Protein AF-A0A1G9YK30-F1 (afdb_monomer)

Organism: NCBI:txid237069

Structure (mmCIF, N/CA/C/O backbone):
data_AF-A0A1G9YK30-F1
#
_entry.id   AF-A0A1G9YK30-F1
#
loop_
_atom_site.group_PDB
_atom_site.id
_atom_site.type_symbol
_atom_site.label_atom_id
_atom_site.label_alt_id
_atom_site.label_comp_id
_atom_site.label_asym_id
_atom_site.label_entity_id
_atom_site.label_seq_id
_atom_site.pdbx_PDB_ins_code
_atom_site.Cartn_x
_atom_site.Cartn_y
_atom_site.Cartn_z
_atom_site.occupancy
_atom_site.B_iso_or_equiv
_atom_site.auth_seq_id
_atom_site.auth_comp_id
_atom_site.auth_asym_id
_atom_site.auth_atom_id
_atom_site.pdbx_PDB_model_num
ATOM 1 N N . MET A 1 1 ? 7.127 19.369 -12.521 1.00 34.22 1 MET A N 1
ATOM 2 C CA . MET A 1 1 ? 6.657 18.660 -11.301 1.00 34.22 1 MET A CA 1
ATOM 3 C C . MET A 1 1 ? 5.559 19.406 -10.523 1.00 34.22 1 MET A C 1
ATOM 5 O O . MET A 1 1 ? 4.502 18.823 -10.325 1.00 34.22 1 MET A O 1
ATOM 9 N N . LYS A 1 2 ? 5.723 20.698 -10.165 1.00 28.09 2 LYS A N 1
ATOM 10 C CA . LYS A 1 2 ? 4.683 21.502 -9.466 1.00 28.09 2 LYS A CA 1
ATOM 11 C C . LYS A 1 2 ? 3.307 21.533 -10.163 1.00 28.09 2 LYS A C 1
ATOM 13 O O . LYS A 1 2 ? 2.289 21.498 -9.484 1.00 28.09 2 LYS A O 1
ATOM 18 N N . ARG A 1 3 ? 3.263 21.540 -11.503 1.00 29.28 3 ARG A N 1
ATOM 19 C CA . ARG A 1 3 ? 2.006 21.538 -12.282 1.00 29.28 3 ARG A CA 1
ATOM 20 C C . ARG A 1 3 ? 1.236 20.215 -12.217 1.00 29.28 3 ARG A C 1
ATOM 22 O O . ARG A 1 3 ? 0.023 20.252 -12.107 1.00 29.28 3 ARG A O 1
ATOM 29 N N . ILE A 1 4 ? 1.921 19.070 -12.207 1.00 35.38 4 ILE A N 1
ATOM 30 C CA . ILE A 1 4 ? 1.286 17.740 -12.106 1.00 35.38 4 ILE A CA 1
ATOM 31 C C . ILE A 1 4 ? 0.740 17.525 -10.692 1.00 35.38 4 ILE A C 1
ATOM 33 O O . ILE A 1 4 ? -0.389 17.080 -10.523 1.00 35.38 4 ILE A O 1
ATOM 37 N N . PHE A 1 5 ? 1.510 17.924 -9.675 1.00 34.03 5 PHE A N 1
ATOM 38 C CA . PHE A 1 5 ? 1.062 17.863 -8.286 1.00 34.03 5 PHE A CA 1
ATOM 39 C C . PHE A 1 5 ? -0.131 18.796 -8.048 1.00 34.03 5 PHE A C 1
ATOM 41 O O . PHE A 1 5 ? -1.118 18.381 -7.459 1.00 34.03 5 PHE A O 1
ATOM 48 N N . SER A 1 6 ? -0.096 20.018 -8.595 1.00 33.31 6 SER A N 1
ATOM 49 C CA . SER A 1 6 ? -1.238 20.940 -8.588 1.00 33.31 6 SER A CA 1
ATOM 50 C C . SER A 1 6 ? -2.447 20.378 -9.342 1.00 33.31 6 SER A C 1
ATOM 52 O O . SER A 1 6 ? -3.563 20.562 -8.878 1.00 33.31 6 SER A O 1
ATOM 54 N N . PHE A 1 7 ? -2.251 19.650 -10.444 1.00 38.00 7 PHE A N 1
ATOM 55 C CA . PHE A 1 7 ? -3.334 19.031 -11.213 1.00 38.00 7 PHE A CA 1
ATOM 56 C C . PHE A 1 7 ? -4.008 17.887 -10.445 1.00 38.00 7 PHE A C 1
ATOM 58 O O . PHE A 1 7 ? -5.231 17.832 -10.377 1.00 38.00 7 PHE A O 1
ATOM 65 N N . ILE A 1 8 ? -3.224 17.023 -9.793 1.00 39.72 8 ILE A N 1
ATOM 66 C CA . ILE A 1 8 ? -3.731 15.954 -8.920 1.00 39.72 8 ILE A CA 1
ATOM 67 C C . ILE A 1 8 ? -4.446 16.557 -7.703 1.00 39.72 8 ILE A C 1
ATOM 69 O O . ILE A 1 8 ? -5.524 16.098 -7.342 1.00 39.72 8 ILE A O 1
ATOM 73 N N . LEU A 1 9 ? -3.908 17.628 -7.113 1.00 36.91 9 LEU A N 1
ATOM 74 C CA . LEU A 1 9 ? -4.514 18.305 -5.963 1.00 36.91 9 LEU A CA 1
ATOM 75 C C . LEU A 1 9 ? -5.814 19.036 -6.333 1.00 36.91 9 LEU A C 1
ATOM 77 O O . LEU A 1 9 ? -6.760 18.999 -5.558 1.00 36.91 9 LEU A O 1
ATOM 81 N N . VAL A 1 10 ? -5.895 19.640 -7.524 1.00 41.66 10 VAL A N 1
ATOM 82 C CA . VAL A 1 10 ? -7.114 20.277 -8.062 1.00 41.66 10 VAL A CA 1
ATOM 83 C C . VAL A 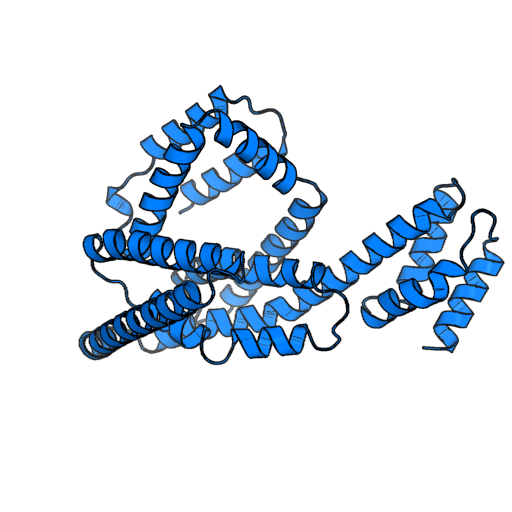1 10 ? -8.159 19.232 -8.455 1.00 41.66 10 VAL A C 1
ATOM 85 O O . VAL A 1 10 ? -9.339 19.429 -8.185 1.00 41.66 10 VAL A O 1
ATOM 88 N N . PHE A 1 11 ? -7.744 18.098 -9.024 1.00 40.06 11 PHE A N 1
ATOM 89 C CA . PHE A 1 11 ? -8.644 16.990 -9.348 1.00 40.06 11 PHE A CA 1
ATOM 90 C C . PHE A 1 11 ? -9.215 16.347 -8.078 1.00 40.06 11 PHE A C 1
ATOM 92 O O . PHE A 1 11 ? -10.417 16.130 -7.982 1.00 40.06 11 PHE A O 1
ATOM 99 N N . ILE A 1 12 ? -8.377 16.128 -7.060 1.00 43.09 12 ILE A N 1
ATOM 100 C CA . ILE A 1 12 ? -8.796 15.618 -5.750 1.00 43.09 12 ILE A CA 1
ATOM 101 C C . ILE A 1 12 ? -9.671 16.650 -5.016 1.00 43.09 12 ILE A C 1
ATOM 103 O O . ILE A 1 12 ? -10.706 16.278 -4.474 1.00 43.09 12 ILE A O 1
ATOM 107 N N . ALA A 1 13 ? -9.330 17.944 -5.040 1.00 38.56 13 ALA A N 1
ATOM 108 C CA . ALA A 1 13 ? -10.114 19.000 -4.389 1.00 38.56 13 ALA A CA 1
ATOM 109 C C . ALA A 1 13 ? -11.483 19.231 -5.055 1.00 38.56 13 ALA A C 1
ATOM 111 O O . ALA A 1 13 ? -12.489 19.337 -4.354 1.00 38.56 13 ALA A O 1
ATOM 112 N N . GLY A 1 14 ? -11.547 19.244 -6.391 1.00 42.53 14 GLY A N 1
ATOM 113 C CA . GLY A 1 14 ? -12.803 19.361 -7.141 1.00 42.53 14 GLY A CA 1
ATOM 114 C C . GLY A 1 14 ? -13.713 18.141 -6.975 1.00 42.53 14 GLY A C 1
ATOM 115 O O . GLY A 1 14 ? -14.934 18.274 -6.926 1.00 42.53 14 GLY A O 1
ATOM 116 N N . PHE A 1 15 ? -13.128 16.954 -6.800 1.00 43.34 15 PHE A N 1
ATOM 117 C CA . PHE A 1 15 ? -13.876 15.719 -6.572 1.00 43.34 15 PHE A CA 1
ATOM 118 C C . PHE A 1 15 ? -14.363 15.567 -5.117 1.00 43.34 15 PHE A C 1
ATOM 120 O O . PHE A 1 15 ? -15.452 15.046 -4.883 1.00 43.34 15 PHE A O 1
ATOM 127 N N . ILE A 1 16 ? -13.603 16.068 -4.132 1.00 40.72 16 ILE A N 1
ATOM 128 C CA . ILE A 1 16 ? -13.980 16.076 -2.704 1.00 40.72 16 ILE A CA 1
ATOM 129 C C . ILE A 1 16 ? -15.173 17.006 -2.423 1.00 40.72 16 ILE A C 1
ATOM 131 O O . ILE A 1 16 ? -15.956 16.724 -1.516 1.00 40.72 16 ILE A O 1
ATOM 135 N N . LEU A 1 17 ? -15.343 18.084 -3.196 1.00 40.69 17 LEU A N 1
ATOM 136 C CA . LEU A 1 17 ? -16.436 19.049 -3.015 1.00 40.69 17 LEU A CA 1
ATOM 137 C C . LEU A 1 17 ? -17.777 18.611 -3.634 1.00 40.69 17 LEU A C 1
ATOM 139 O O . LEU A 1 17 ? -18.793 19.239 -3.365 1.00 40.69 17 LEU A O 1
ATOM 143 N N . GLY A 1 18 ? -17.819 17.508 -4.390 1.00 41.88 18 GLY A N 1
ATOM 144 C CA . GLY A 1 18 ? -19.075 16.856 -4.786 1.00 41.88 18 GLY A CA 1
ATOM 145 C C . GLY A 1 18 ? -19.9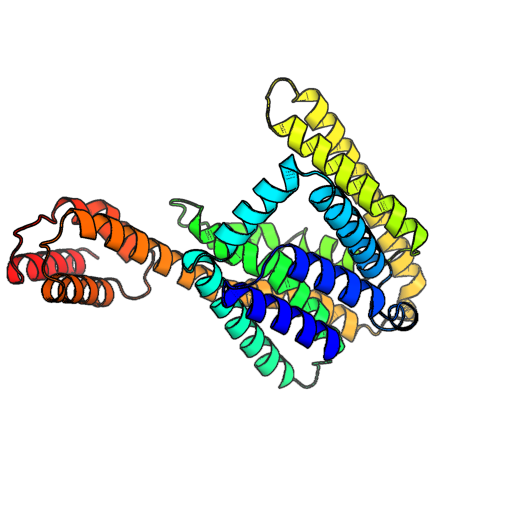47 17.588 -5.819 1.00 41.88 18 GLY A C 1
ATOM 146 O O . GLY A 1 18 ? -21.081 17.165 -6.020 1.00 41.88 18 GLY A O 1
ATOM 147 N N . GLU A 1 19 ? -19.445 18.628 -6.494 1.00 43.41 19 GLU A N 1
ATOM 148 C CA . GLU A 1 19 ? -20.228 19.458 -7.438 1.00 43.41 19 GLU A CA 1
ATOM 149 C C . GLU A 1 19 ? -19.899 19.252 -8.932 1.00 43.41 19 GLU A C 1
ATOM 151 O O . GLU A 1 19 ? -20.416 19.967 -9.789 1.00 43.41 19 GLU A O 1
ATOM 156 N N . MET A 1 20 ? -19.036 18.302 -9.303 1.00 45.16 20 MET A N 1
ATOM 157 C CA . MET A 1 20 ? -18.553 18.234 -10.690 1.00 45.16 20 MET A CA 1
ATOM 158 C C . MET A 1 20 ? -19.381 17.333 -11.617 1.00 45.16 20 MET A C 1
ATOM 160 O O . MET A 1 20 ? -19.369 16.108 -11.512 1.00 45.16 20 MET A O 1
ATOM 164 N N . ASP A 1 21 ? -20.021 17.979 -12.592 1.00 48.66 21 ASP A N 1
ATOM 165 C CA . ASP A 1 21 ? -20.827 17.379 -13.657 1.00 48.66 21 ASP A CA 1
ATOM 166 C C . ASP A 1 21 ? -19.973 16.711 -14.769 1.00 48.66 21 ASP A C 1
ATOM 168 O O . ASP A 1 21 ? -18.828 17.101 -15.029 1.00 48.66 21 ASP A O 1
ATOM 172 N N . ILE A 1 22 ? -20.524 15.712 -15.475 1.00 42.94 22 ILE A N 1
ATOM 173 C CA . ILE A 1 22 ? -19.797 14.809 -16.411 1.00 42.94 22 ILE A CA 1
ATOM 174 C C . ILE A 1 22 ? -19.099 15.561 -17.565 1.00 42.94 22 ILE A C 1
ATOM 176 O O . ILE A 1 22 ? -18.011 15.174 -18.015 1.00 42.94 22 ILE A O 1
ATOM 180 N N . LYS A 1 23 ? -19.690 16.666 -18.036 1.00 47.31 23 LYS A N 1
ATOM 181 C CA . LYS A 1 23 ? -19.087 17.543 -19.061 1.00 47.31 23 LYS A CA 1
ATOM 182 C C . LYS A 1 23 ? -17.840 18.272 -18.550 1.00 47.31 23 LYS A C 1
ATOM 184 O O . LYS A 1 23 ? -16.914 18.519 -19.318 1.00 47.31 23 LYS A O 1
ATOM 189 N N . SER A 1 24 ? -17.787 18.565 -17.254 1.00 47.97 24 SER A N 1
ATOM 190 C CA . SER A 1 24 ? -16.648 19.228 -16.618 1.00 47.97 24 SER A CA 1
ATOM 191 C C . SER A 1 24 ? -15.456 18.278 -16.492 1.00 47.97 24 SER A C 1
ATOM 193 O O . SER A 1 24 ? -14.334 18.645 -16.826 1.00 47.97 24 SER A O 1
ATOM 195 N N . ILE A 1 25 ? -15.689 17.017 -16.113 1.00 44.94 25 ILE A N 1
ATOM 196 C CA . ILE A 1 25 ? -14.625 16.001 -15.992 1.00 44.94 25 ILE A CA 1
ATOM 197 C C . ILE A 1 25 ? -14.004 15.687 -17.358 1.00 44.94 25 ILE A C 1
ATOM 199 O O . ILE A 1 25 ? -12.783 15.658 -17.493 1.00 44.94 25 ILE A O 1
ATOM 203 N N . THR A 1 26 ? -14.832 15.501 -18.388 1.00 44.47 26 THR A N 1
ATOM 204 C CA . THR A 1 26 ? -14.355 15.246 -19.760 1.00 44.47 26 THR A CA 1
ATOM 205 C C . THR A 1 26 ? -13.584 16.439 -20.326 1.00 44.47 26 THR A C 1
ATOM 207 O O . THR A 1 26 ? -12.506 16.254 -20.887 1.00 44.47 26 THR A O 1
ATOM 210 N N . SER A 1 27 ? -14.063 17.664 -20.092 1.00 46.19 27 SER A N 1
ATOM 211 C CA . SER A 1 27 ? -13.345 18.898 -20.425 1.00 46.19 27 SER A CA 1
ATOM 212 C C . SER A 1 27 ? -11.984 18.996 -19.723 1.00 46.19 27 SER A C 1
ATOM 214 O O . SER A 1 27 ? -10.984 19.277 -20.379 1.00 46.19 27 SER A O 1
ATOM 216 N N . ILE A 1 28 ? -11.913 18.716 -18.418 1.00 47.44 28 ILE A N 1
ATOM 217 C CA . ILE A 1 28 ? -10.678 18.813 -17.623 1.00 47.44 28 ILE A CA 1
ATOM 218 C C . ILE A 1 28 ? -9.653 17.757 -18.038 1.00 47.44 28 ILE A C 1
ATOM 220 O O . ILE A 1 28 ? -8.471 18.076 -18.144 1.00 47.44 28 ILE A O 1
ATOM 224 N N . VAL A 1 29 ? -10.082 16.524 -18.319 1.00 44.16 29 VAL A N 1
ATOM 225 C CA . VAL A 1 29 ? -9.191 15.452 -18.794 1.00 44.16 29 VAL A CA 1
ATOM 226 C C . VAL A 1 29 ? -8.630 15.788 -20.176 1.00 44.16 29 VAL A C 1
ATOM 228 O O . VAL A 1 29 ? -7.422 15.704 -20.373 1.00 44.16 29 VAL A O 1
ATOM 231 N N . ILE A 1 30 ? -9.467 16.246 -21.113 1.00 49.41 30 ILE A N 1
ATOM 232 C CA . ILE A 1 30 ? -9.023 16.647 -22.459 1.00 49.41 30 ILE A CA 1
ATOM 233 C C . ILE A 1 30 ? -8.078 17.854 -22.381 1.00 49.41 30 ILE A C 1
ATOM 235 O O . ILE A 1 30 ? -7.031 17.868 -23.026 1.00 49.41 30 ILE A O 1
ATOM 239 N N . LYS A 1 31 ? -8.398 18.842 -21.537 1.00 44.28 31 LYS A N 1
ATOM 240 C CA . LYS A 1 31 ? -7.561 20.028 -21.325 1.00 44.28 31 LYS A CA 1
ATOM 241 C C . LYS A 1 31 ? -6.230 19.666 -20.654 1.00 44.28 31 LYS A C 1
ATOM 243 O O . LYS A 1 31 ? -5.195 20.180 -21.066 1.00 44.28 31 LYS A O 1
ATOM 248 N N . GLY A 1 32 ? -6.233 18.724 -19.710 1.00 43.44 32 GLY A N 1
ATOM 249 C CA . GLY A 1 32 ? -5.028 18.161 -19.095 1.00 43.44 32 GLY A CA 1
ATOM 250 C C . GLY A 1 32 ? -4.142 17.413 -20.093 1.00 43.44 32 GLY A C 1
ATOM 251 O O . GLY A 1 32 ? -2.937 17.640 -20.111 1.00 43.44 32 GLY A O 1
ATOM 252 N N . ILE A 1 33 ? -4.734 16.605 -20.981 1.00 43.12 33 ILE A N 1
ATOM 253 C CA . ILE A 1 33 ? -4.026 15.908 -22.071 1.00 43.12 33 ILE A CA 1
ATOM 254 C C . ILE A 1 33 ? -3.410 16.903 -23.063 1.00 43.12 33 ILE A C 1
ATOM 256 O O . ILE A 1 33 ? -2.264 16.729 -23.459 1.00 43.12 33 ILE A O 1
ATOM 260 N N . SER A 1 34 ? -4.115 17.988 -23.400 1.00 48.59 34 SER A N 1
ATOM 261 C CA . SER A 1 34 ? -3.592 19.038 -24.291 1.00 48.59 34 SER A CA 1
ATOM 262 C C . SER A 1 34 ? -2.496 19.920 -23.673 1.00 48.59 34 SER A C 1
ATOM 264 O O . SER A 1 34 ? -1.784 20.603 -24.401 1.00 48.59 34 SER A O 1
ATOM 266 N N . GLN A 1 35 ? -2.365 19.929 -22.342 1.00 44.34 35 GLN A N 1
ATOM 267 C CA . GLN A 1 35 ? -1.366 20.715 -21.602 1.00 44.34 35 GLN A CA 1
ATOM 268 C C . GLN A 1 35 ? -0.131 19.900 -21.190 1.00 44.34 35 GLN A C 1
ATOM 270 O O . GLN A 1 35 ? 0.804 20.457 -20.609 1.00 44.34 35 GLN A O 1
ATOM 275 N N . LEU A 1 36 ? -0.126 18.589 -21.449 1.00 44.50 36 LEU A N 1
ATOM 276 C CA . LEU A 1 36 ? 1.016 17.718 -21.190 1.00 44.50 36 LEU A CA 1
ATOM 277 C C . LEU A 1 36 ? 2.050 17.926 -22.302 1.00 44.50 36 LEU A C 1
ATOM 279 O O . LEU A 1 36 ? 1.868 17.496 -23.435 1.00 44.50 36 LEU A O 1
ATOM 283 N N . ASP A 1 37 ? 3.133 18.625 -21.966 1.00 46.22 37 ASP A N 1
ATOM 284 C CA . ASP A 1 37 ? 4.236 18.891 -22.885 1.00 46.22 37 ASP A CA 1
ATOM 285 C C . ASP A 1 37 ? 5.137 17.652 -23.005 1.00 46.22 37 ASP A C 1
ATOM 287 O O . ASP A 1 37 ? 6.057 17.433 -22.203 1.00 46.22 37 ASP A O 1
ATOM 291 N N . PHE A 1 38 ? 4.814 16.805 -23.989 1.00 50.75 38 PHE A N 1
ATOM 292 C CA . PHE A 1 38 ? 5.425 15.490 -24.194 1.00 50.75 38 PHE A CA 1
ATOM 293 C C . PHE A 1 38 ? 6.941 15.534 -24.444 1.00 50.75 38 PHE A C 1
ATOM 295 O O . PHE A 1 38 ? 7.617 14.526 -24.238 1.00 50.75 38 PHE A O 1
ATOM 302 N N . ALA A 1 39 ? 7.484 16.695 -24.822 1.00 49.25 39 ALA A N 1
ATOM 303 C CA . ALA A 1 39 ? 8.906 16.894 -25.086 1.00 49.25 39 ALA A CA 1
ATOM 304 C C . ALA A 1 39 ? 9.783 16.893 -23.816 1.00 49.25 39 ALA A C 1
ATOM 306 O O . ALA A 1 39 ? 10.980 16.651 -23.910 1.00 49.25 39 ALA A O 1
ATOM 307 N N . SER A 1 40 ? 9.202 17.118 -22.629 1.00 49.84 40 SER A N 1
ATOM 308 C CA . SER A 1 40 ? 9.941 17.239 -21.354 1.00 49.84 40 SER A CA 1
ATOM 309 C C . SER A 1 40 ? 9.967 15.966 -20.491 1.00 49.84 40 SER A C 1
ATOM 311 O O . SER A 1 40 ? 10.598 15.936 -19.433 1.00 49.84 40 SER A O 1
ATOM 313 N N . PHE A 1 41 ? 9.271 14.902 -20.907 1.00 53.53 41 PHE A N 1
ATOM 314 C CA . PHE A 1 41 ? 9.221 13.635 -20.164 1.00 53.53 41 PHE A CA 1
ATOM 315 C C . PHE A 1 41 ? 10.527 12.824 -20.112 1.00 53.53 41 PHE A C 1
ATOM 317 O O . PHE A 1 41 ? 10.753 12.224 -19.058 1.00 53.53 41 PHE A O 1
ATOM 324 N N . PRO A 1 42 ? 11.385 12.793 -21.154 1.00 54.44 42 PRO A N 1
ATOM 325 C CA . PRO A 1 42 ? 12.572 11.931 -21.165 1.00 54.44 42 PRO A CA 1
ATOM 326 C C . PRO A 1 42 ? 13.599 12.241 -20.068 1.00 54.44 42 PRO A C 1
ATOM 328 O O . PRO A 1 42 ? 14.266 11.332 -19.588 1.00 54.44 42 PRO A O 1
ATOM 331 N N . ASP A 1 43 ? 13.694 13.500 -19.631 1.00 57.19 43 ASP A N 1
ATOM 332 C CA . ASP A 1 43 ? 14.695 13.930 -18.641 1.00 57.19 43 ASP A CA 1
ATOM 333 C C . ASP A 1 43 ? 14.290 13.608 -17.194 1.00 57.19 43 ASP A C 1
ATOM 335 O O . ASP A 1 43 ? 15.079 13.735 -16.258 1.00 57.19 43 ASP A O 1
ATOM 339 N N . ILE A 1 44 ? 13.027 13.226 -16.979 1.00 61.66 44 ILE A N 1
ATOM 340 C CA . ILE A 1 44 ? 12.438 13.067 -15.644 1.00 61.66 44 ILE A CA 1
ATOM 341 C C . ILE A 1 44 ? 11.887 11.654 -15.445 1.00 61.66 44 ILE A C 1
ATOM 343 O O . ILE A 1 44 ? 11.922 11.169 -14.314 1.00 61.66 44 ILE A O 1
ATOM 347 N N . PHE A 1 45 ? 11.376 11.002 -16.487 1.00 70.44 45 PHE A N 1
ATOM 348 C CA . PHE A 1 45 ? 10.722 9.701 -16.389 1.00 70.44 45 PHE A CA 1
ATOM 349 C C . PHE A 1 45 ? 11.426 8.660 -17.247 1.00 70.44 45 PHE A C 1
ATOM 351 O O . PHE A 1 45 ? 11.854 8.918 -18.369 1.00 70.44 45 PHE A O 1
ATOM 358 N N . SER A 1 46 ? 11.503 7.452 -16.714 1.00 78.50 46 SER A N 1
ATOM 359 C CA . SER A 1 46 ? 12.055 6.300 -17.405 1.00 78.50 46 SER A CA 1
ATOM 360 C C . SER A 1 46 ? 11.134 5.826 -18.537 1.00 78.50 46 SER A C 1
ATOM 362 O O . SER A 1 46 ? 9.916 6.028 -18.507 1.00 78.50 46 SER A O 1
ATOM 364 N N . SER A 1 47 ? 11.695 5.117 -19.523 1.00 82.44 47 SER A N 1
ATOM 365 C CA . SER A 1 47 ? 10.936 4.551 -20.651 1.00 82.44 47 SER A CA 1
ATOM 366 C C . SER A 1 47 ? 9.718 3.736 -20.200 1.00 82.44 47 SER A C 1
ATOM 368 O O . SER A 1 47 ? 8.670 3.762 -20.844 1.00 82.44 47 SER A O 1
ATOM 370 N N . ARG A 1 48 ? 9.835 3.032 -19.067 1.00 81.81 48 ARG A N 1
ATOM 371 C CA . ARG A 1 48 ? 8.743 2.236 -18.508 1.00 81.81 48 ARG A CA 1
ATOM 372 C C . ARG A 1 48 ? 7.629 3.099 -17.935 1.00 81.81 48 ARG A C 1
ATOM 374 O O . ARG A 1 48 ? 6.464 2.823 -18.196 1.00 81.81 48 ARG A O 1
ATOM 381 N N . GLU A 1 49 ? 7.964 4.130 -17.167 1.00 80.50 49 GLU A N 1
ATOM 382 C CA . GLU A 1 49 ? 6.967 5.046 -16.597 1.00 80.50 49 GLU A CA 1
ATOM 383 C C . GLU A 1 49 ? 6.181 5.752 -17.705 1.00 80.50 49 GLU A C 1
ATOM 385 O O . GLU A 1 49 ? 4.960 5.879 -17.614 1.00 80.50 49 GLU A O 1
ATOM 390 N N . ILE A 1 50 ? 6.864 6.127 -18.792 1.00 83.12 50 ILE A N 1
ATOM 391 C CA . ILE A 1 50 ? 6.228 6.697 -19.982 1.00 83.12 50 ILE A CA 1
ATOM 392 C C . ILE A 1 50 ? 5.289 5.667 -20.632 1.00 83.12 50 ILE A C 1
ATOM 394 O O . ILE A 1 50 ? 4.130 5.986 -20.899 1.00 83.12 50 ILE A O 1
ATOM 398 N N . ALA A 1 51 ? 5.734 4.421 -20.835 1.00 85.00 51 ALA A N 1
ATOM 399 C CA . ALA A 1 51 ? 4.897 3.358 -21.401 1.00 85.00 51 ALA A CA 1
ATOM 400 C C . ALA A 1 51 ? 3.658 3.051 -20.535 1.00 85.00 51 ALA A C 1
ATOM 402 O O . ALA A 1 51 ? 2.553 2.919 -21.065 1.00 85.00 51 ALA A O 1
ATOM 403 N N . ILE A 1 52 ? 3.818 2.992 -19.208 1.00 83.19 52 ILE A N 1
ATOM 404 C CA . ILE A 1 52 ? 2.714 2.827 -18.251 1.00 83.19 52 ILE A CA 1
ATOM 405 C C . ILE A 1 52 ? 1.734 3.996 -18.370 1.00 83.19 52 ILE A C 1
ATOM 407 O O . ILE A 1 52 ? 0.529 3.770 -18.469 1.00 83.19 52 ILE A O 1
ATOM 411 N N . GLY A 1 53 ? 2.231 5.236 -18.410 1.00 82.75 53 GLY A N 1
ATOM 412 C CA . GLY A 1 53 ? 1.401 6.428 -18.578 1.00 82.75 53 GLY A CA 1
ATOM 413 C C . GLY A 1 53 ? 0.568 6.389 -19.861 1.00 82.75 53 GLY A C 1
ATOM 414 O O . GLY A 1 53 ? -0.641 6.620 -19.815 1.00 82.75 53 GLY A O 1
ATOM 415 N N . ILE A 1 54 ? 1.186 6.019 -20.988 1.00 82.31 54 ILE A N 1
ATOM 416 C CA . ILE A 1 54 ? 0.502 5.867 -22.282 1.00 82.31 54 ILE A CA 1
ATOM 417 C C . ILE A 1 54 ? -0.621 4.828 -22.181 1.00 82.31 54 ILE A C 1
ATOM 419 O O . ILE A 1 54 ? -1.764 5.117 -22.540 1.00 82.31 54 ILE A O 1
ATOM 423 N N . TRP A 1 55 ? -0.334 3.637 -21.651 1.00 86.06 55 TRP A N 1
ATOM 424 C CA . TRP A 1 55 ? -1.336 2.576 -21.533 1.00 86.06 55 TRP A CA 1
ATOM 425 C C . TRP A 1 55 ? -2.462 2.916 -20.555 1.00 86.06 55 TRP A C 1
ATOM 427 O O . TRP A 1 55 ? -3.617 2.610 -20.848 1.00 86.06 55 TRP A O 1
ATOM 437 N N . ILE A 1 56 ? -2.173 3.601 -19.443 1.00 81.69 56 ILE A N 1
ATOM 438 C CA . ILE A 1 56 ? -3.203 4.099 -18.518 1.00 81.69 56 ILE A CA 1
ATOM 439 C C . ILE A 1 56 ? -4.140 5.074 -19.233 1.00 81.69 56 ILE A C 1
ATOM 441 O O . ILE A 1 56 ? -5.357 4.974 -19.068 1.00 81.69 56 ILE A O 1
ATOM 445 N N . ILE A 1 57 ? -3.608 5.994 -20.043 1.00 78.88 57 ILE A N 1
ATOM 446 C CA . ILE A 1 57 ? -4.422 6.945 -20.811 1.00 78.88 57 ILE A CA 1
ATOM 447 C C . ILE A 1 57 ? -5.305 6.196 -21.816 1.00 78.88 57 ILE A C 1
ATOM 449 O O . ILE A 1 57 ? -6.519 6.403 -21.823 1.00 78.88 57 ILE A O 1
ATOM 453 N N . ILE A 1 58 ? -4.731 5.281 -22.606 1.00 81.06 58 ILE A N 1
ATOM 454 C CA . ILE A 1 58 ? -5.476 4.465 -23.581 1.00 81.06 58 ILE A CA 1
ATOM 455 C C . ILE A 1 58 ? -6.591 3.673 -22.887 1.00 81.06 58 ILE A C 1
ATOM 457 O O . ILE A 1 58 ? -7.742 3.703 -23.322 1.00 81.06 58 ILE A O 1
ATOM 461 N N . PHE A 1 59 ? -6.273 2.998 -21.781 1.00 80.88 59 PHE A N 1
ATOM 462 C CA . PHE A 1 59 ? -7.224 2.188 -21.025 1.00 80.88 59 PHE A CA 1
ATOM 463 C C . PHE A 1 59 ? -8.338 3.035 -20.399 1.00 80.88 59 PHE A C 1
ATOM 465 O O . PHE A 1 59 ? -9.510 2.661 -20.449 1.00 80.88 59 PHE A O 1
ATOM 472 N N . THR A 1 60 ? -7.996 4.213 -19.875 1.00 76.00 60 THR A N 1
ATOM 473 C CA . THR A 1 60 ? -8.967 5.164 -19.319 1.00 76.00 60 THR A CA 1
ATOM 474 C C . THR A 1 60 ? -9.923 5.661 -20.400 1.00 76.00 60 THR A C 1
ATOM 476 O O . THR A 1 60 ? -11.138 5.643 -20.200 1.00 76.00 60 THR A O 1
ATOM 479 N N . ILE A 1 61 ? -9.403 6.041 -21.572 1.00 78.19 61 ILE A N 1
ATOM 480 C CA . ILE A 1 61 ? -10.225 6.440 -22.723 1.00 78.19 61 ILE A CA 1
ATOM 481 C C . ILE A 1 61 ? -11.135 5.281 -23.146 1.00 78.19 61 ILE A C 1
ATOM 483 O O . ILE A 1 61 ? -12.333 5.488 -23.341 1.00 78.19 61 ILE A O 1
ATOM 487 N N . PHE A 1 62 ? -10.606 4.059 -23.238 1.00 80.00 62 PHE A N 1
ATOM 488 C CA . PHE A 1 62 ? -11.371 2.870 -23.616 1.00 80.00 62 PHE A CA 1
ATOM 489 C C . PHE A 1 62 ? -12.538 2.593 -22.657 1.00 80.00 62 PHE A C 1
ATOM 491 O O . PHE A 1 62 ? -13.673 2.404 -23.100 1.00 80.00 62 PHE A O 1
ATOM 498 N N . ILE A 1 63 ? -12.280 2.629 -21.347 1.00 77.38 63 ILE A N 1
ATOM 499 C CA . ILE A 1 63 ? -13.290 2.437 -20.303 1.00 77.38 63 ILE A CA 1
ATOM 500 C C . ILE A 1 63 ? -14.371 3.522 -20.367 1.00 77.38 63 ILE A C 1
ATOM 502 O O . ILE A 1 63 ? -15.562 3.206 -20.365 1.00 77.38 63 ILE A O 1
ATOM 506 N N . LEU A 1 64 ? -13.973 4.796 -20.448 1.00 75.69 64 LEU A N 1
ATOM 507 C CA . LEU A 1 64 ? -14.906 5.928 -20.452 1.00 75.69 64 LEU A CA 1
ATOM 508 C C . LEU A 1 64 ? -15.720 6.027 -21.750 1.00 75.69 64 LEU A C 1
ATOM 510 O O . LEU A 1 64 ? -16.829 6.562 -21.734 1.00 75.69 64 LEU A O 1
ATOM 514 N N . SER A 1 65 ? -15.211 5.471 -22.853 1.00 77.44 65 SER A N 1
ATOM 515 C CA . SER A 1 65 ? -15.918 5.404 -24.138 1.00 77.44 65 SER A CA 1
ATOM 516 C C . SER A 1 65 ? -17.098 4.428 -24.121 1.00 77.44 65 SER A C 1
ATOM 518 O O . SER A 1 65 ? -17.978 4.506 -24.979 1.00 77.44 65 SER A O 1
ATOM 520 N N . LYS A 1 66 ? -17.150 3.488 -23.166 1.00 79.69 66 LYS A N 1
ATOM 521 C CA . LYS A 1 66 ? -18.235 2.505 -23.065 1.00 79.69 66 LYS A CA 1
ATOM 522 C C . LYS A 1 66 ? -19.284 2.975 -22.047 1.00 79.69 66 LYS A C 1
ATOM 524 O O . LYS A 1 66 ? -19.005 2.949 -20.849 1.00 79.69 66 LYS A O 1
ATOM 529 N N . PRO A 1 67 ? -20.521 3.313 -22.469 1.00 76.19 67 PRO A N 1
ATOM 530 C CA . PRO A 1 67 ? -21.521 3.909 -21.577 1.00 76.19 67 PRO A CA 1
ATOM 531 C C . PRO A 1 67 ? -21.878 3.003 -20.391 1.00 76.19 67 PRO A C 1
ATOM 533 O O . PRO A 1 67 ? -21.942 3.477 -19.264 1.00 76.19 67 PRO A O 1
ATOM 536 N N . LYS A 1 68 ? -22.000 1.685 -20.618 1.00 80.06 68 LYS A N 1
ATOM 537 C CA . LYS A 1 68 ? -22.272 0.702 -19.553 1.00 80.06 68 LYS A CA 1
ATOM 538 C C . LYS A 1 68 ? -21.164 0.632 -18.493 1.00 80.06 68 LYS A C 1
ATOM 540 O O . LYS A 1 68 ? -21.457 0.384 -17.333 1.00 80.06 68 LYS A O 1
ATOM 545 N N . ILE A 1 69 ? -19.903 0.817 -18.892 1.00 80.38 69 ILE A N 1
ATOM 546 C CA . ILE A 1 69 ? -18.743 0.711 -17.992 1.00 80.38 69 ILE A CA 1
ATOM 547 C C . ILE A 1 69 ? -18.531 2.035 -17.258 1.00 80.38 69 ILE A C 1
ATOM 549 O O . ILE A 1 69 ? -18.215 2.040 -16.071 1.00 80.38 69 ILE A O 1
ATOM 553 N N . ARG A 1 70 ? -18.763 3.157 -17.945 1.00 75.56 70 ARG A N 1
ATOM 554 C CA . ARG A 1 70 ? -18.646 4.507 -17.395 1.00 75.56 70 ARG A CA 1
ATOM 555 C C . ARG A 1 70 ? -19.438 4.671 -16.097 1.00 75.56 70 ARG A C 1
ATOM 557 O O . ARG A 1 70 ? -18.874 5.136 -15.111 1.00 75.56 70 ARG A O 1
ATOM 564 N N . ASP A 1 71 ? -20.699 4.251 -16.068 1.00 76.88 71 ASP A N 1
ATOM 565 C CA . ASP A 1 71 ? -21.544 4.414 -14.876 1.00 76.88 71 ASP A CA 1
ATOM 566 C C . ASP A 1 71 ? -21.049 3.545 -13.704 1.00 76.88 71 ASP A C 1
ATOM 568 O O . ASP A 1 71 ? -21.019 3.992 -12.555 1.00 76.88 71 ASP A O 1
ATOM 572 N N . SER A 1 72 ? -20.562 2.329 -13.986 1.00 82.31 72 SER A N 1
ATOM 573 C CA . SER A 1 72 ? -19.908 1.484 -12.980 1.00 82.31 72 SER A CA 1
ATOM 574 C C . SER A 1 72 ? -18.633 2.124 -12.433 1.00 82.31 72 SER A C 1
ATOM 576 O O . SER A 1 72 ? -18.415 2.105 -11.225 1.00 82.31 72 SER A O 1
ATOM 578 N N . VAL A 1 73 ? -17.813 2.732 -13.293 1.00 76.94 73 VAL A N 1
ATOM 579 C CA . VAL A 1 73 ? -16.587 3.434 -12.887 1.00 76.94 73 VAL A CA 1
ATOM 580 C C . VAL A 1 73 ? -16.926 4.612 -11.987 1.00 76.94 73 VAL A C 1
ATOM 582 O O . VAL A 1 73 ? -16.331 4.743 -10.923 1.00 76.94 73 VAL A O 1
ATOM 585 N N . PHE A 1 74 ? -17.921 5.425 -12.346 1.00 74.75 74 PHE A N 1
ATOM 586 C CA . PHE A 1 74 ? -18.359 6.535 -11.499 1.00 74.75 74 PHE A CA 1
ATOM 587 C C . PHE A 1 74 ? -18.840 6.067 -10.128 1.00 74.75 74 PHE A C 1
ATOM 589 O O . PHE A 1 74 ? -18.473 6.670 -9.121 1.00 74.75 74 PHE A O 1
ATOM 596 N N . ASN A 1 75 ? -19.596 4.970 -10.067 1.00 77.12 75 ASN A N 1
ATOM 597 C CA . ASN A 1 75 ? -20.005 4.391 -8.791 1.00 77.12 75 ASN A CA 1
ATOM 598 C C . ASN A 1 75 ? -18.801 3.912 -7.970 1.00 77.12 75 ASN A C 1
ATOM 600 O O . ASN A 1 75 ? -18.725 4.221 -6.784 1.00 77.12 75 ASN A O 1
ATOM 604 N N . VAL A 1 76 ? -17.831 3.232 -8.589 1.00 78.75 76 VAL A N 1
ATOM 605 C CA . VAL A 1 76 ? -16.605 2.781 -7.908 1.00 78.75 76 VAL A CA 1
ATOM 606 C C . VAL A 1 76 ? -15.810 3.964 -7.366 1.00 78.75 76 VAL A C 1
ATOM 608 O O . VAL A 1 76 ? -15.416 3.944 -6.202 1.00 78.75 76 VAL A O 1
ATOM 611 N N . VAL A 1 77 ? -15.615 5.016 -8.164 1.00 77.12 77 VAL A N 1
ATOM 612 C CA . VAL A 1 77 ? -14.896 6.218 -7.722 1.00 77.12 77 VAL A CA 1
ATOM 613 C C . VAL A 1 77 ? -15.668 6.910 -6.595 1.00 77.12 77 VAL A C 1
ATOM 615 O O . VAL A 1 77 ? -15.083 7.240 -5.569 1.00 77.12 77 VAL A O 1
ATOM 618 N N . ARG A 1 78 ? -16.996 7.045 -6.705 1.00 75.50 78 ARG A N 1
ATOM 619 C CA . ARG A 1 78 ? -17.839 7.612 -5.640 1.00 75.50 78 ARG A CA 1
ATOM 620 C C . ARG A 1 78 ? -17.723 6.826 -4.332 1.00 75.50 78 ARG A C 1
ATOM 622 O O . ARG A 1 78 ? -17.651 7.427 -3.262 1.00 75.50 78 ARG A O 1
ATOM 629 N N . THR A 1 79 ? -17.675 5.498 -4.404 1.00 76.94 79 THR A N 1
ATOM 630 C CA . THR A 1 79 ? -17.470 4.636 -3.233 1.00 76.94 79 THR A CA 1
ATOM 631 C C . THR A 1 79 ? -16.052 4.763 -2.678 1.00 76.94 79 THR A C 1
ATOM 633 O O . THR A 1 79 ? -15.889 4.855 -1.458 1.00 76.94 79 THR A O 1
ATOM 636 N N . ALA A 1 80 ? -15.036 4.842 -3.542 1.00 72.00 80 ALA A N 1
ATOM 637 C CA . ALA A 1 80 ? -13.644 5.076 -3.156 1.00 72.00 80 ALA A CA 1
ATOM 638 C C . ALA A 1 80 ? -13.452 6.431 -2.444 1.00 72.00 80 ALA A C 1
ATOM 640 O O . ALA A 1 80 ? -12.594 6.565 -1.578 1.00 72.00 80 ALA A O 1
ATOM 641 N N . THR A 1 81 ? -14.305 7.412 -2.738 1.00 72.12 81 THR A N 1
ATOM 642 C CA . THR A 1 81 ? -14.341 8.744 -2.105 1.00 72.12 81 THR A CA 1
ATOM 643 C C . THR A 1 81 ? -15.212 8.778 -0.839 1.00 72.12 81 THR A C 1
ATOM 645 O O . THR A 1 81 ? -15.474 9.830 -0.258 1.00 72.12 81 THR A O 1
ATOM 648 N N . SER A 1 82 ? -15.660 7.627 -0.334 1.00 76.31 82 SER A N 1
ATOM 649 C CA . SER A 1 82 ? -16.333 7.580 0.963 1.00 76.31 82 SER A CA 1
ATOM 650 C C . SER A 1 82 ? -15.385 7.994 2.098 1.00 76.31 82 SER A C 1
ATOM 652 O O . SER A 1 82 ? -14.182 7.721 2.078 1.00 76.31 82 SER A O 1
ATOM 654 N N . LYS A 1 83 ? -15.936 8.622 3.148 1.00 75.81 83 LYS A N 1
ATOM 655 C CA . LYS A 1 83 ? -15.164 9.066 4.328 1.00 75.81 83 LYS A CA 1
ATOM 656 C C . LYS A 1 83 ? -14.340 7.931 4.954 1.00 75.81 83 LYS A C 1
ATOM 658 O O . LYS A 1 83 ? -13.276 8.186 5.501 1.00 75.81 83 LYS A O 1
ATOM 663 N N . GLN A 1 84 ? -14.816 6.690 4.846 1.00 75.62 84 GLN A N 1
ATOM 664 C CA . GLN A 1 84 ? -14.139 5.503 5.372 1.00 75.62 84 GLN A CA 1
ATOM 665 C C . GLN A 1 84 ? -12.832 5.170 4.637 1.00 75.62 84 GLN A C 1
ATOM 667 O O . GLN A 1 84 ? -11.954 4.574 5.248 1.00 75.62 84 GLN A O 1
ATOM 672 N N . ILE A 1 85 ? -12.684 5.570 3.368 1.00 79.62 85 ILE A N 1
ATOM 673 C CA . ILE A 1 85 ? -11.482 5.323 2.555 1.00 79.62 85 ILE A CA 1
ATOM 674 C C . ILE A 1 85 ? -10.601 6.575 2.489 1.00 79.62 85 ILE A C 1
ATOM 676 O O . ILE A 1 85 ? -9.385 6.474 2.652 1.00 79.62 85 ILE A O 1
ATOM 680 N N . ILE A 1 86 ? -11.201 7.763 2.334 1.00 81.69 86 ILE A N 1
ATOM 681 C CA . ILE A 1 86 ? -10.448 9.026 2.274 1.00 81.69 86 ILE A CA 1
ATOM 682 C C . ILE A 1 86 ? -9.670 9.275 3.561 1.00 81.69 86 ILE A C 1
ATOM 684 O O . ILE A 1 86 ? -8.514 9.673 3.488 1.00 81.69 86 ILE A O 1
ATOM 688 N N . ILE A 1 87 ? -10.276 9.057 4.735 1.00 82.88 87 ILE A N 1
ATOM 689 C CA . ILE A 1 87 ? -9.614 9.370 6.009 1.00 82.88 87 ILE A CA 1
ATOM 690 C C . ILE A 1 87 ? -8.316 8.552 6.172 1.00 82.88 87 ILE A C 1
ATOM 692 O O . ILE A 1 87 ? -7.270 9.175 6.364 1.00 82.88 87 ILE A O 1
ATOM 696 N N . PRO A 1 88 ? -8.313 7.207 6.038 1.00 84.50 88 PRO A N 1
ATOM 697 C CA . PRO A 1 88 ? -7.071 6.433 6.051 1.00 84.50 88 PRO A CA 1
ATOM 698 C C . PRO A 1 88 ? -6.073 6.865 4.974 1.00 84.50 88 PRO A C 1
ATOM 700 O O . PRO A 1 88 ? -4.881 6.955 5.252 1.00 84.50 88 PRO A O 1
ATOM 703 N N . LEU A 1 89 ? -6.541 7.184 3.764 1.00 84.06 89 LEU A N 1
ATOM 704 C CA . LEU A 1 89 ? -5.673 7.602 2.663 1.00 84.06 89 LEU A CA 1
ATOM 705 C C . LEU A 1 89 ? -4.973 8.939 2.957 1.00 84.06 89 LEU A C 1
ATOM 707 O O . LEU A 1 89 ? -3.766 9.055 2.763 1.00 84.06 89 LEU A O 1
ATOM 711 N N . VAL A 1 90 ? -5.691 9.923 3.502 1.00 84.19 90 VAL A N 1
ATOM 712 C CA . VAL A 1 90 ? -5.115 11.203 3.944 1.00 84.19 90 VAL A CA 1
ATOM 713 C C . VAL A 1 90 ? -4.095 10.984 5.061 1.00 84.19 90 VAL A C 1
ATOM 715 O O . VAL A 1 90 ? -3.021 11.579 5.024 1.00 84.19 90 VAL A O 1
ATOM 718 N N . ILE A 1 91 ? -4.380 10.096 6.019 1.00 87.69 91 ILE A N 1
ATOM 719 C CA . ILE A 1 91 ? -3.431 9.745 7.087 1.00 87.69 91 ILE A CA 1
ATOM 720 C C . ILE A 1 91 ? -2.153 9.128 6.499 1.00 87.69 91 ILE A C 1
ATOM 722 O O . ILE A 1 91 ? -1.061 9.512 6.913 1.00 87.69 91 ILE A O 1
ATOM 726 N N . ILE A 1 92 ? -2.265 8.233 5.510 1.00 86.75 92 ILE A N 1
ATOM 727 C CA . ILE A 1 92 ? -1.107 7.651 4.807 1.00 86.75 92 ILE A CA 1
ATOM 728 C C . ILE A 1 92 ? -0.288 8.740 4.108 1.00 86.75 92 ILE A C 1
ATOM 730 O O . ILE A 1 92 ? 0.934 8.750 4.234 1.00 86.75 92 ILE A O 1
ATOM 734 N N . ILE A 1 93 ? -0.940 9.676 3.410 1.00 84.75 93 ILE A N 1
ATOM 735 C CA . ILE A 1 93 ? -0.252 10.774 2.715 1.00 84.75 93 ILE A CA 1
ATOM 736 C C . ILE A 1 93 ? 0.489 11.668 3.714 1.00 84.75 93 ILE A C 1
ATOM 738 O O . ILE A 1 93 ? 1.676 11.943 3.526 1.00 84.75 93 ILE A O 1
ATOM 742 N N . ILE A 1 94 ? -0.172 12.085 4.798 1.00 84.44 94 ILE A N 1
ATOM 743 C CA . ILE A 1 94 ? 0.451 12.896 5.855 1.00 84.44 94 ILE A CA 1
ATOM 744 C C . ILE A 1 94 ? 1.649 12.151 6.447 1.00 84.44 94 ILE A C 1
ATOM 746 O O . ILE A 1 94 ? 2.739 12.711 6.534 1.00 84.44 94 ILE A O 1
ATOM 750 N N . TYR A 1 95 ? 1.473 10.872 6.785 1.00 88.50 95 TYR A N 1
ATOM 751 C CA . TYR A 1 95 ? 2.538 10.033 7.323 1.00 88.50 95 TYR A CA 1
ATOM 752 C C . TYR A 1 95 ? 3.727 9.924 6.361 1.00 88.50 95 TYR A C 1
ATOM 754 O O . TYR A 1 95 ? 4.862 10.171 6.760 1.00 88.50 95 TYR A O 1
ATOM 762 N N . SER A 1 96 ? 3.479 9.647 5.078 1.00 84.75 96 SER A N 1
ATOM 763 C CA . SER A 1 96 ? 4.539 9.587 4.067 1.00 84.75 96 SER A CA 1
ATOM 764 C C . SER A 1 96 ? 5.254 10.924 3.878 1.00 84.75 96 SER A C 1
ATOM 766 O O . SER A 1 96 ? 6.467 10.944 3.703 1.00 84.75 96 SER A O 1
ATOM 768 N N . THR A 1 97 ? 4.534 12.043 3.986 1.00 80.38 97 THR A N 1
ATOM 769 C CA . THR A 1 97 ? 5.123 13.383 3.887 1.00 80.38 97 THR A CA 1
ATOM 770 C C . THR A 1 97 ? 6.066 13.631 5.060 1.00 80.38 97 THR A C 1
ATOM 772 O O . THR A 1 97 ? 7.177 14.108 4.858 1.00 80.38 97 THR A O 1
ATOM 775 N N . ILE A 1 98 ? 5.667 13.242 6.275 1.00 84.94 98 ILE A N 1
ATOM 776 C CA . ILE A 1 98 ? 6.529 13.310 7.462 1.00 84.94 98 ILE A CA 1
ATOM 777 C C . ILE A 1 98 ? 7.783 12.449 7.263 1.00 84.94 98 ILE A C 1
ATOM 779 O O . ILE A 1 98 ? 8.883 12.923 7.536 1.00 84.94 98 ILE A O 1
ATOM 783 N N . LEU A 1 99 ? 7.645 11.224 6.739 1.00 85.88 99 LEU A N 1
ATOM 784 C CA . LEU A 1 99 ? 8.799 10.366 6.449 1.00 85.88 99 LEU A CA 1
ATOM 785 C C . LEU A 1 99 ? 9.752 11.000 5.429 1.00 85.88 99 LEU A C 1
ATOM 787 O O . LEU A 1 99 ? 10.959 10.948 5.633 1.00 85.88 99 LEU A O 1
ATOM 791 N N . ILE A 1 100 ? 9.229 11.622 4.368 1.00 83.81 100 ILE A N 1
ATOM 792 C CA . ILE A 1 100 ? 10.038 12.323 3.359 1.00 83.81 100 ILE A CA 1
ATOM 793 C C . ILE A 1 100 ? 10.763 13.521 3.977 1.00 83.81 100 ILE A C 1
ATOM 795 O O . ILE A 1 100 ? 11.943 13.719 3.706 1.00 83.81 100 ILE A O 1
ATOM 799 N N . VAL A 1 101 ? 10.093 14.303 4.827 1.00 78.69 101 VAL A N 1
ATOM 800 C CA . VAL A 1 101 ? 10.722 15.437 5.521 1.00 78.69 101 VAL A CA 1
ATOM 801 C C . VAL A 1 101 ? 11.854 14.946 6.422 1.00 78.69 101 VAL A C 1
ATOM 803 O O . VAL A 1 101 ? 12.955 15.480 6.344 1.00 78.69 101 VAL A O 1
ATOM 806 N N . ILE A 1 102 ? 11.626 13.893 7.212 1.00 82.44 102 ILE A N 1
ATOM 807 C CA . ILE A 1 102 ? 12.672 13.280 8.045 1.00 82.44 102 ILE A CA 1
ATOM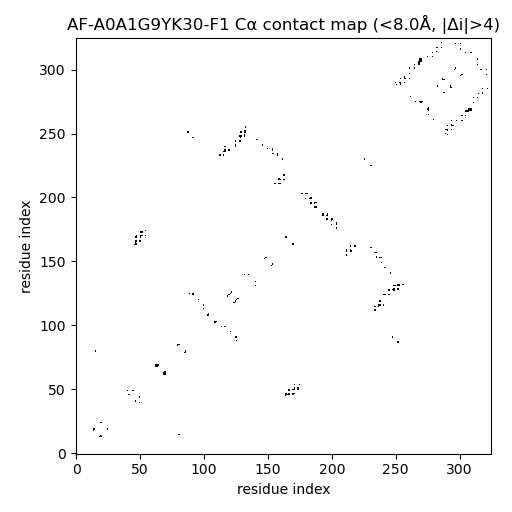 808 C C . ILE A 1 102 ? 13.820 12.763 7.170 1.00 82.44 102 ILE A C 1
ATOM 810 O O . ILE A 1 102 ? 14.981 13.009 7.482 1.00 82.44 102 ILE A O 1
ATOM 814 N N . ALA A 1 103 ? 13.511 12.096 6.056 1.00 81.12 103 ALA A N 1
ATOM 815 C CA . ALA A 1 103 ? 14.510 11.593 5.120 1.00 81.12 103 ALA A CA 1
ATOM 816 C C . ALA A 1 103 ? 15.341 12.730 4.494 1.00 81.12 103 ALA A C 1
ATOM 818 O O . ALA A 1 103 ? 16.550 12.594 4.340 1.00 81.12 103 ALA A O 1
ATOM 819 N N . SER A 1 104 ? 14.721 13.881 4.219 1.00 79.69 104 SER A N 1
ATOM 820 C CA . SER A 1 104 ? 15.396 15.059 3.663 1.00 79.69 104 SER A CA 1
ATOM 821 C C . SER A 1 104 ? 16.374 15.750 4.615 1.00 79.69 104 SER A C 1
ATOM 823 O O . SER A 1 104 ? 17.162 16.580 4.171 1.00 79.69 104 SER A O 1
ATOM 825 N N . LEU A 1 105 ? 16.361 15.400 5.907 1.00 80.00 105 LEU A N 1
ATOM 826 C CA . LEU A 1 105 ? 17.360 15.870 6.871 1.00 80.00 105 LEU A CA 1
ATOM 827 C C . LEU A 1 105 ? 18.699 15.131 6.736 1.00 80.00 105 LEU A C 1
ATOM 829 O O . LEU A 1 105 ? 19.709 15.601 7.258 1.00 80.00 105 LEU A O 1
ATOM 833 N N . PHE A 1 106 ? 18.726 13.976 6.067 1.00 82.69 106 PHE A N 1
ATOM 834 C CA . PHE A 1 106 ? 19.951 13.211 5.880 1.00 82.69 106 PHE A CA 1
ATOM 835 C C . PHE A 1 106 ? 20.750 13.717 4.676 1.00 82.69 106 PHE A C 1
ATOM 837 O O . PHE A 1 106 ? 20.202 14.003 3.615 1.00 82.69 106 PHE A O 1
ATOM 844 N N . SER A 1 107 ? 22.076 13.748 4.814 1.00 78.75 107 SER A N 1
ATOM 845 C CA . SER A 1 107 ? 23.002 14.288 3.805 1.00 78.75 107 SER A CA 1
ATOM 846 C C . SER A 1 107 ? 23.016 13.528 2.473 1.00 78.75 107 SER A C 1
ATOM 848 O O . SER A 1 107 ? 23.528 14.047 1.490 1.00 78.75 107 SER A O 1
ATOM 850 N N . PHE A 1 108 ? 22.478 12.307 2.438 1.00 78.62 108 PHE A N 1
ATOM 851 C CA . PHE A 1 108 ? 22.402 11.469 1.239 1.00 78.62 108 PHE A CA 1
ATOM 852 C C . PHE A 1 108 ? 21.082 11.629 0.465 1.00 78.62 108 PHE A C 1
ATOM 854 O O . PHE A 1 108 ? 20.879 10.937 -0.527 1.00 78.62 108 PHE A O 1
ATOM 861 N N . TRP A 1 109 ? 20.146 12.468 0.926 1.00 78.75 109 TRP A N 1
ATOM 862 C CA . TRP A 1 109 ? 18.832 12.592 0.299 1.00 78.75 109 TRP A CA 1
ATOM 863 C C . TRP A 1 109 ? 18.851 13.498 -0.934 1.00 78.75 109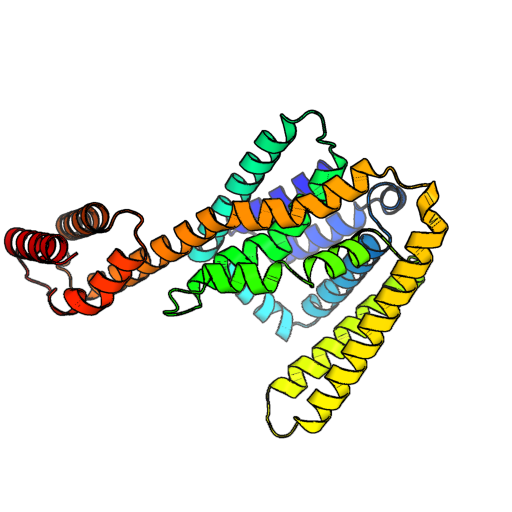 TRP A C 1
ATOM 865 O O . TRP A 1 109 ? 19.084 14.703 -0.842 1.00 78.75 109 TRP A O 1
ATOM 875 N N . GLU A 1 110 ? 18.492 12.930 -2.083 1.00 76.69 110 GLU A N 1
ATOM 876 C CA . GLU A 1 110 ? 18.295 13.658 -3.333 1.00 76.69 110 GLU A CA 1
ATOM 877 C C . GLU A 1 110 ? 16.811 13.731 -3.720 1.00 76.69 110 GLU A C 1
ATOM 879 O O . GLU A 1 110 ? 16.025 12.814 -3.476 1.00 76.69 110 GLU A O 1
ATOM 884 N N . LEU A 1 111 ? 16.415 14.806 -4.415 1.00 73.69 111 LEU A N 1
ATOM 885 C CA . LEU A 1 111 ? 15.041 14.972 -4.917 1.00 73.69 111 LEU A CA 1
ATOM 886 C C . LEU A 1 111 ? 14.622 13.886 -5.921 1.00 73.69 111 LEU A C 1
ATOM 888 O O . LEU A 1 111 ? 13.426 13.676 -6.132 1.00 73.69 111 LEU A O 1
ATOM 892 N N . ASN A 1 112 ? 15.585 13.180 -6.515 1.00 72.69 112 ASN A N 1
ATOM 893 C CA . ASN A 1 112 ? 15.334 12.065 -7.421 1.00 72.69 112 ASN A CA 1
ATOM 894 C C . ASN A 1 112 ? 14.587 10.914 -6.724 1.00 72.69 112 ASN A C 1
ATOM 896 O O . ASN A 1 112 ? 13.692 10.327 -7.332 1.00 72.69 112 ASN A O 1
ATOM 900 N N . TYR A 1 113 ? 14.850 10.679 -5.433 1.00 78.81 113 TYR A N 1
ATOM 901 C CA . TYR A 1 113 ? 14.226 9.611 -4.637 1.00 78.81 113 TYR A CA 1
ATOM 902 C C . TYR A 1 113 ? 12.757 9.855 -4.301 1.00 78.81 113 TYR A C 1
ATOM 904 O O . TYR A 1 113 ? 12.024 8.924 -3.966 1.00 78.81 113 TYR A O 1
ATOM 912 N N . LEU A 1 114 ? 12.290 11.102 -4.400 1.00 79.44 114 LEU A N 1
ATOM 913 C CA . LEU A 1 114 ? 10.909 11.450 -4.074 1.00 79.44 114 LEU A CA 1
ATOM 914 C C . LEU A 1 114 ? 9.912 10.684 -4.951 1.00 79.44 114 LEU A C 1
ATOM 916 O O . LEU A 1 114 ? 8.838 10.304 -4.478 1.00 79.44 114 LEU A O 1
ATOM 920 N N . LYS A 1 115 ? 10.272 10.429 -6.214 1.00 77.31 115 LYS A N 1
ATOM 921 C CA . LYS A 1 115 ? 9.449 9.648 -7.145 1.00 77.31 115 LYS A CA 1
ATOM 922 C C . LYS A 1 115 ? 9.331 8.205 -6.673 1.00 77.31 115 LYS A C 1
ATOM 924 O O . LYS A 1 115 ? 8.210 7.730 -6.515 1.00 77.31 115 LYS A O 1
ATOM 929 N N . ASP A 1 116 ? 10.457 7.571 -6.356 1.00 77.44 116 ASP A N 1
ATOM 930 C CA . ASP A 1 116 ? 10.514 6.185 -5.882 1.00 77.44 116 ASP A CA 1
ATOM 931 C C . ASP A 1 116 ? 9.674 5.997 -4.611 1.00 77.44 116 ASP A C 1
ATOM 933 O O . ASP A 1 116 ? 8.847 5.087 -4.534 1.00 77.44 116 ASP A O 1
ATOM 937 N N . VAL A 1 117 ? 9.793 6.917 -3.644 1.00 82.88 117 VAL A N 1
ATOM 938 C CA . VAL A 1 117 ? 8.962 6.906 -2.428 1.00 82.88 117 VAL A CA 1
ATOM 939 C C . VAL A 1 117 ? 7.482 7.084 -2.760 1.00 82.88 117 VAL A C 1
ATOM 941 O O . VAL A 1 117 ? 6.643 6.366 -2.221 1.00 82.88 117 VAL A O 1
ATOM 944 N N . THR A 1 118 ? 7.137 8.013 -3.652 1.00 82.31 118 THR A N 1
ATOM 945 C CA . THR A 1 118 ? 5.738 8.272 -4.028 1.00 82.31 118 THR A CA 1
ATOM 946 C C . THR A 1 118 ? 5.103 7.046 -4.682 1.00 82.31 118 THR A C 1
ATOM 948 O O . THR A 1 118 ? 4.007 6.639 -4.290 1.00 82.31 118 THR A O 1
ATOM 951 N N . PHE A 1 119 ? 5.800 6.422 -5.635 1.00 78.88 119 PHE A N 1
ATOM 952 C CA . PHE A 1 119 ? 5.357 5.183 -6.269 1.00 78.88 119 PHE A CA 1
ATOM 953 C C . PHE A 1 119 ? 5.188 4.070 -5.237 1.00 78.88 119 PHE A C 1
ATOM 955 O O . PHE A 1 119 ? 4.131 3.439 -5.186 1.00 78.88 119 PHE A O 1
ATOM 962 N N . TRP A 1 120 ? 6.170 3.886 -4.355 1.00 84.06 120 TRP A N 1
ATOM 963 C CA . TRP A 1 120 ? 6.098 2.868 -3.315 1.00 84.06 120 TRP A CA 1
ATOM 964 C C . TRP A 1 120 ? 4.896 3.079 -2.382 1.00 84.06 120 TRP A C 1
ATOM 966 O O . TRP A 1 120 ? 4.158 2.140 -2.092 1.00 84.06 120 TRP A O 1
ATOM 976 N N . VAL A 1 121 ? 4.631 4.312 -1.943 1.00 84.25 121 VAL A N 1
ATOM 977 C CA . VAL A 1 121 ? 3.494 4.613 -1.056 1.00 84.25 121 VAL A CA 1
ATOM 978 C C . VAL A 1 121 ? 2.162 4.290 -1.733 1.00 84.25 121 VAL A C 1
ATOM 980 O O . VAL A 1 121 ? 1.294 3.691 -1.098 1.00 84.25 121 VAL A O 1
ATOM 983 N N . ILE A 1 122 ? 1.999 4.636 -3.012 1.00 82.00 122 ILE A N 1
ATOM 984 C CA . ILE A 1 122 ? 0.760 4.389 -3.763 1.00 82.00 122 ILE A CA 1
ATOM 985 C C . ILE A 1 122 ? 0.553 2.890 -4.013 1.00 82.00 122 ILE A C 1
ATOM 987 O O . ILE A 1 122 ? -0.531 2.369 -3.753 1.00 82.00 122 ILE A O 1
ATOM 991 N N . PHE A 1 123 ? 1.577 2.197 -4.512 1.00 78.06 123 PHE A N 1
ATOM 992 C CA . PHE A 1 123 ? 1.446 0.819 -4.994 1.00 78.06 123 PHE A CA 1
ATOM 993 C C . PHE A 1 123 ? 1.674 -0.243 -3.916 1.00 78.06 123 PHE A C 1
ATOM 995 O O . PHE A 1 123 ? 1.142 -1.344 -4.032 1.00 78.06 123 PHE A O 1
ATOM 1002 N N . VAL A 1 124 ? 2.410 0.077 -2.852 1.00 79.06 124 VAL A N 1
ATOM 1003 C CA . VAL A 1 124 ? 2.724 -0.857 -1.759 1.00 79.06 124 VAL A CA 1
ATOM 1004 C C . VAL A 1 124 ? 2.181 -0.345 -0.428 1.00 79.06 124 VAL A C 1
ATOM 1006 O O . VAL A 1 124 ? 1.459 -1.070 0.258 1.00 79.06 124 VAL A O 1
ATOM 1009 N N . GLY A 1 125 ? 2.455 0.912 -0.073 1.00 82.50 125 GLY A N 1
ATOM 1010 C CA . GLY A 1 125 ? 2.061 1.493 1.215 1.00 82.50 125 GLY A CA 1
ATOM 1011 C C . GLY A 1 125 ? 0.548 1.476 1.463 1.00 82.50 125 GLY A C 1
ATOM 1012 O O . GLY A 1 125 ? 0.097 1.064 2.538 1.00 82.50 125 GLY A O 1
ATOM 1013 N N . VAL A 1 126 ? -0.248 1.867 0.463 1.00 85.00 126 VAL A N 1
ATOM 1014 C CA . VAL A 1 126 ? -1.717 1.844 0.526 1.00 85.00 126 VAL A CA 1
ATOM 1015 C C . VAL A 1 126 ? -2.245 0.404 0.636 1.00 85.00 126 VAL A C 1
ATOM 1017 O O . VAL A 1 126 ? -2.919 0.116 1.630 1.00 85.00 126 VAL A O 1
ATOM 1020 N N . PRO A 1 127 ? -1.921 -0.545 -0.270 1.00 81.69 127 PRO A N 1
ATOM 1021 C CA . PRO A 1 127 ? -2.385 -1.928 -0.137 1.00 81.69 127 PRO A CA 1
ATOM 1022 C C . PRO A 1 127 ? -1.967 -2.618 1.162 1.00 81.69 127 PRO A C 1
ATOM 1024 O O . PRO A 1 127 ? -2.777 -3.336 1.744 1.00 81.69 127 PRO A O 1
ATOM 1027 N N . VAL A 1 128 ? -0.746 -2.389 1.659 1.00 79.38 128 VAL A N 1
ATOM 1028 C CA . VAL A 1 128 ? -0.293 -2.949 2.945 1.00 79.38 128 VAL A CA 1
ATOM 1029 C C . VAL A 1 128 ? -1.158 -2.436 4.094 1.00 79.38 128 VAL A C 1
ATOM 1031 O O . VAL A 1 128 ? -1.582 -3.225 4.937 1.00 79.38 128 VAL A O 1
ATOM 1034 N N . SER A 1 129 ? -1.464 -1.139 4.098 1.00 82.31 129 SER A N 1
ATOM 1035 C CA . SER A 1 129 ? -2.275 -0.487 5.129 1.00 82.31 129 SER A CA 1
ATOM 1036 C C . SER A 1 129 ? -3.722 -0.992 5.149 1.00 82.31 129 SER A C 1
ATOM 1038 O O . SER A 1 129 ? -4.263 -1.278 6.217 1.00 82.31 129 SER A O 1
ATOM 1040 N N . PHE A 1 130 ? -4.343 -1.152 3.976 1.00 80.75 130 PHE A N 1
ATOM 1041 C CA . PHE A 1 130 ? -5.718 -1.652 3.861 1.00 80.75 130 PHE A CA 1
ATOM 1042 C C . PHE A 1 130 ? -5.823 -3.176 3.988 1.00 80.75 130 PHE A C 1
ATOM 1044 O O . PHE A 1 130 ? -6.808 -3.674 4.525 1.00 80.75 130 PHE A O 1
ATOM 1051 N N . GLY A 1 131 ? -4.813 -3.932 3.554 1.00 75.25 131 GLY A N 1
ATOM 1052 C CA . GLY A 1 131 ? -4.810 -5.395 3.636 1.00 75.25 131 GLY A CA 1
ATOM 1053 C C . GLY A 1 131 ? -4.909 -5.919 5.070 1.00 75.25 131 GLY A C 1
ATOM 1054 O O . GLY A 1 131 ? -5.436 -7.003 5.303 1.00 75.25 131 GLY A O 1
ATOM 1055 N N . VAL A 1 132 ? -4.470 -5.128 6.055 1.00 71.75 132 VAL A N 1
ATOM 1056 C CA . VAL A 1 132 ? -4.579 -5.503 7.474 1.00 71.75 132 VAL A CA 1
ATOM 1057 C C . VAL A 1 132 ? -6.028 -5.480 7.960 1.00 71.75 132 VAL A C 1
ATOM 1059 O O . VAL A 1 132 ? -6.384 -6.199 8.885 1.00 71.75 132 VAL A O 1
ATOM 1062 N N . ILE A 1 133 ? -6.868 -4.653 7.337 1.00 70.62 133 ILE A N 1
ATOM 1063 C CA . ILE A 1 133 ? -8.273 -4.469 7.710 1.00 70.62 133 ILE A CA 1
ATOM 1064 C C . ILE A 1 133 ? -9.120 -5.662 7.252 1.00 70.62 133 ILE A C 1
ATOM 1066 O O . ILE A 1 133 ? -10.114 -5.991 7.895 1.00 70.62 133 ILE A O 1
ATOM 1070 N N . THR A 1 134 ? -8.744 -6.302 6.143 1.00 64.81 134 THR A N 1
ATOM 1071 C CA . THR A 1 134 ? -9.510 -7.396 5.530 1.00 64.81 134 THR A CA 1
ATOM 1072 C C . THR A 1 134 ? -9.142 -8.776 6.066 1.00 64.81 134 THR A C 1
ATOM 1074 O O . THR A 1 134 ? -9.917 -9.718 5.900 1.00 64.81 134 THR A O 1
ATOM 1077 N N . ILE A 1 135 ? -7.986 -8.927 6.718 1.00 60.47 135 ILE A N 1
ATOM 1078 C CA . ILE A 1 135 ? -7.514 -10.228 7.198 1.00 60.47 135 ILE A CA 1
ATOM 1079 C C . ILE A 1 135 ? -7.969 -10.446 8.637 1.00 60.47 135 ILE A C 1
ATOM 1081 O O . ILE A 1 135 ? -7.347 -10.015 9.604 1.00 60.47 135 ILE A O 1
ATOM 1085 N N . ASN A 1 136 ? -9.083 -11.163 8.748 1.00 52.34 136 ASN A N 1
ATOM 1086 C CA . ASN A 1 136 ? -9.624 -11.643 10.007 1.00 52.34 136 ASN A CA 1
ATOM 1087 C C . ASN A 1 136 ? -8.638 -12.628 10.674 1.00 52.34 136 ASN A C 1
ATOM 1089 O O . ASN A 1 136 ? -8.335 -13.694 10.144 1.00 52.34 136 ASN A O 1
ATOM 1093 N N . GLU A 1 137 ? -8.187 -12.262 11.876 1.00 50.88 137 GLU A N 1
ATOM 1094 C CA . GLU A 1 137 ? -7.813 -13.174 12.972 1.00 50.88 137 GLU A CA 1
ATOM 1095 C C . GLU A 1 137 ? -6.441 -13.866 13.014 1.00 50.88 137 GLU A C 1
ATOM 1097 O O . GLU A 1 137 ? -6.235 -14.706 13.888 1.00 50.88 137 GLU A O 1
ATOM 1102 N N . ASN A 1 138 ? -5.440 -13.482 12.219 1.00 49.19 138 ASN A N 1
ATOM 1103 C CA . ASN A 1 138 ? -4.109 -14.087 12.376 1.00 49.19 138 ASN A CA 1
ATOM 1104 C C . ASN A 1 138 ? -3.118 -13.188 13.129 1.00 49.19 138 ASN A C 1
A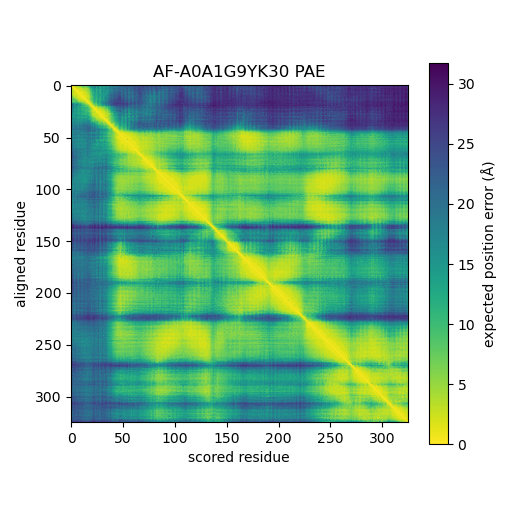TOM 1106 O O . ASN A 1 138 ? -2.594 -12.214 12.591 1.00 49.19 138 ASN A O 1
ATOM 1110 N N . ASN A 1 139 ? -2.757 -13.611 14.351 1.00 53.81 139 ASN A N 1
ATOM 1111 C CA . ASN A 1 139 ? -1.682 -13.054 15.196 1.00 53.81 139 ASN A CA 1
ATOM 1112 C C . ASN A 1 139 ? -0.308 -12.948 14.489 1.00 53.81 139 ASN A C 1
ATOM 1114 O O . ASN A 1 139 ? 0.595 -12.290 15.002 1.00 53.81 139 ASN A O 1
ATOM 1118 N N . HIS A 1 140 ? -0.151 -13.572 13.317 1.00 59.66 140 HIS A N 1
ATOM 1119 C CA . HIS A 1 140 ? 1.068 -13.590 12.502 1.00 59.66 140 HIS A CA 1
ATOM 1120 C C . HIS A 1 140 ? 0.980 -12.757 11.214 1.00 59.66 140 HIS A C 1
ATOM 1122 O O . HIS A 1 140 ? 1.865 -12.858 10.364 1.00 59.66 140 HIS A O 1
ATOM 1128 N N . TYR A 1 141 ? -0.056 -11.931 11.040 1.00 63.81 141 TYR A N 1
ATOM 1129 C CA . TYR A 1 141 ? -0.231 -11.146 9.817 1.00 63.81 141 TYR A CA 1
ATOM 1130 C C . TYR A 1 141 ? 0.965 -10.222 9.525 1.00 63.81 141 TYR A C 1
ATOM 1132 O O . TYR A 1 141 ? 1.556 -10.299 8.447 1.00 63.81 141 TYR A O 1
ATOM 1140 N N . PHE A 1 142 ? 1.394 -9.423 10.510 1.00 62.28 142 PHE A N 1
ATOM 1141 C CA . PHE A 1 142 ? 2.535 -8.513 10.351 1.00 62.28 142 PHE A CA 1
ATOM 1142 C C . PHE A 1 142 ? 3.840 -9.264 10.069 1.00 62.28 142 PHE A C 1
ATOM 1144 O O . PHE A 1 142 ? 4.625 -8.859 9.222 1.00 62.28 142 PHE A O 1
ATOM 1151 N N . THR A 1 143 ? 4.065 -10.414 10.706 1.00 59.41 143 THR A N 1
ATOM 1152 C CA . THR A 1 143 ? 5.262 -11.220 10.430 1.00 59.41 143 THR A CA 1
ATOM 1153 C C . THR A 1 143 ? 5.222 -11.872 9.048 1.00 59.41 143 THR A C 1
ATOM 1155 O O . THR A 1 143 ? 6.263 -12.011 8.408 1.00 59.41 143 THR A O 1
ATOM 1158 N N . ASN A 1 144 ? 4.038 -12.246 8.558 1.00 64.38 144 ASN A N 1
ATOM 1159 C CA . ASN A 1 144 ? 3.878 -12.871 7.246 1.00 64.38 144 ASN A CA 1
ATOM 1160 C C . ASN A 1 144 ? 3.976 -11.860 6.104 1.00 64.38 144 ASN A C 1
ATOM 1162 O O . ASN A 1 144 ? 4.559 -12.191 5.074 1.00 64.38 144 ASN A O 1
ATOM 1166 N N . ILE A 1 145 ? 3.473 -10.632 6.275 1.00 61.31 145 ILE A N 1
ATOM 1167 C CA . ILE A 1 145 ? 3.604 -9.596 5.243 1.00 61.31 145 ILE A CA 1
ATOM 1168 C C . ILE A 1 145 ? 5.064 -9.168 5.075 1.00 61.31 145 ILE A C 1
ATOM 1170 O O . ILE A 1 145 ? 5.534 -9.050 3.949 1.00 61.31 145 ILE A O 1
ATOM 1174 N N . LEU A 1 146 ? 5.818 -9.073 6.178 1.00 57.06 146 LEU A N 1
ATOM 1175 C CA . LEU A 1 146 ? 7.260 -8.833 6.135 1.00 57.06 146 LEU A CA 1
ATOM 1176 C C . LEU A 1 146 ? 7.996 -9.995 5.464 1.00 57.06 146 LEU A C 1
ATOM 1178 O O . LEU A 1 146 ? 8.769 -9.792 4.537 1.00 57.06 146 LEU A O 1
ATOM 1182 N N . LYS A 1 147 ? 7.715 -11.244 5.844 1.00 57.12 147 LYS A N 1
ATOM 1183 C CA . LYS A 1 147 ? 8.374 -12.397 5.208 1.00 57.12 147 LYS A CA 1
ATOM 1184 C C . LYS A 1 147 ? 8.067 -12.511 3.710 1.00 57.12 147 LYS A C 1
ATOM 1186 O O . LYS A 1 147 ? 8.957 -12.880 2.949 1.00 57.12 147 LYS A O 1
ATOM 1191 N N . ARG A 1 148 ? 6.841 -12.182 3.287 1.00 55.97 148 ARG A N 1
ATOM 1192 C CA . ARG A 1 148 ? 6.407 -12.261 1.884 1.00 55.97 148 ARG A CA 1
ATOM 1193 C C . ARG A 1 148 ? 6.949 -11.111 1.032 1.00 55.97 148 ARG A C 1
ATOM 1195 O O . ARG A 1 148 ? 7.293 -11.344 -0.121 1.00 55.97 148 ARG A O 1
ATOM 1202 N N . ASN A 1 149 ? 7.077 -9.915 1.606 1.00 56.66 149 ASN A N 1
ATOM 1203 C CA . ASN A 1 149 ? 7.548 -8.736 0.883 1.00 56.66 149 ASN A CA 1
ATOM 1204 C C . ASN A 1 149 ? 9.080 -8.582 0.864 1.00 56.66 149 ASN A C 1
ATOM 1206 O O . ASN A 1 149 ? 9.571 -7.859 0.018 1.00 56.66 149 ASN A O 1
ATOM 1210 N N . PHE A 1 150 ? 9.866 -9.227 1.738 1.00 59.00 150 PHE A N 1
ATOM 1211 C CA . PHE A 1 150 ? 11.273 -8.810 1.913 1.00 59.00 150 PHE A CA 1
ATOM 1212 C C . PHE A 1 150 ? 12.366 -9.614 1.202 1.00 59.00 150 PHE A C 1
ATOM 1214 O O . PHE A 1 150 ? 13.444 -9.063 1.013 1.00 59.00 150 PHE A O 1
ATOM 1221 N N . LYS A 1 151 ? 12.182 -10.891 0.832 1.00 56.78 151 LYS A N 1
ATOM 1222 C CA . LYS A 1 151 ? 13.357 -11.703 0.428 1.00 56.78 151 LYS A CA 1
ATOM 1223 C C . LYS A 1 151 ? 13.636 -11.810 -1.069 1.00 56.78 151 LYS A C 1
ATOM 1225 O O . LYS A 1 151 ? 14.801 -11.848 -1.439 1.00 56.78 151 LYS A O 1
ATOM 1230 N N . PHE A 1 152 ? 12.612 -11.871 -1.918 1.00 52.69 152 PHE A N 1
ATOM 1231 C CA . PHE A 1 152 ? 12.810 -12.078 -3.362 1.00 52.69 152 PHE A CA 1
ATOM 1232 C C . PHE A 1 152 ? 12.122 -11.010 -4.212 1.00 52.69 152 PHE A C 1
ATOM 1234 O O . PHE A 1 152 ? 12.705 -10.524 -5.176 1.00 52.69 152 PHE A O 1
ATOM 1241 N N . ILE A 1 153 ? 10.925 -10.575 -3.809 1.00 60.94 153 ILE A N 1
ATOM 1242 C CA . ILE A 1 153 ? 10.158 -9.570 -4.552 1.00 60.94 153 ILE A CA 1
ATOM 1243 C C . ILE A 1 153 ? 10.877 -8.214 -4.597 1.00 60.94 153 ILE A C 1
ATOM 1245 O O . ILE A 1 153 ? 10.928 -7.621 -5.659 1.00 60.94 153 ILE A O 1
ATOM 1249 N N . VAL A 1 154 ? 11.532 -7.782 -3.510 1.00 58.53 154 VAL A N 1
ATOM 1250 C CA . VAL A 1 154 ? 12.272 -6.503 -3.459 1.00 58.53 154 VAL A CA 1
ATOM 1251 C C . VAL A 1 154 ? 13.475 -6.494 -4.400 1.00 58.53 154 VAL A C 1
ATOM 1253 O O . VAL A 1 154 ? 13.735 -5.487 -5.046 1.00 58.5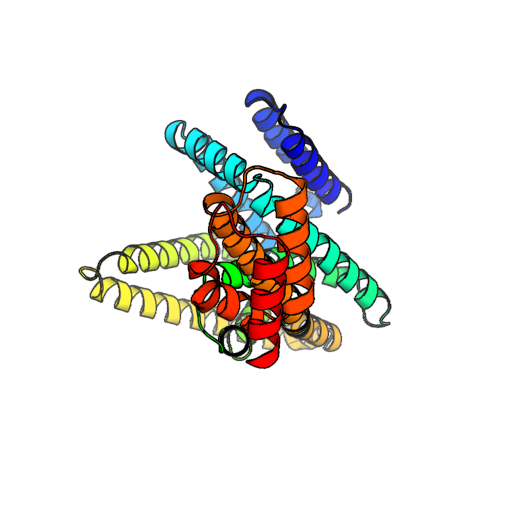3 154 VAL A O 1
ATOM 1256 N N . ILE A 1 155 ? 14.193 -7.616 -4.519 1.00 58.50 155 ILE A N 1
ATOM 1257 C CA . ILE A 1 155 ? 15.338 -7.726 -5.436 1.00 58.50 155 ILE A CA 1
ATOM 1258 C C . ILE A 1 155 ? 14.846 -7.682 -6.887 1.00 58.50 155 ILE A C 1
ATOM 1260 O O . ILE A 1 155 ? 15.415 -6.971 -7.709 1.00 58.50 155 ILE A O 1
ATOM 1264 N N . VAL A 1 156 ? 13.761 -8.397 -7.195 1.00 59.50 156 VAL A N 1
ATOM 1265 C CA . VAL A 1 156 ? 13.136 -8.399 -8.526 1.00 59.50 156 VAL A CA 1
ATOM 1266 C C . VAL A 1 156 ? 12.571 -7.022 -8.879 1.00 59.50 156 VAL A C 1
ATOM 1268 O O . VAL A 1 156 ? 12.817 -6.524 -9.971 1.00 59.50 156 VAL A O 1
ATOM 1271 N N . GLU A 1 157 ? 11.854 -6.386 -7.958 1.00 64.12 157 GLU A N 1
ATOM 1272 C CA . GLU A 1 157 ? 11.254 -5.062 -8.132 1.00 64.12 157 GLU A CA 1
ATOM 1273 C C . GLU A 1 157 ? 12.323 -3.986 -8.329 1.00 64.12 157 GLU A C 1
ATOM 1275 O O . GLU A 1 157 ? 12.193 -3.163 -9.231 1.00 64.12 157 GLU A O 1
ATOM 1280 N N . PHE A 1 158 ? 13.416 -4.041 -7.564 1.00 63.00 158 PHE A N 1
ATOM 1281 C CA . PHE A 1 158 ? 14.566 -3.160 -7.742 1.00 63.00 158 PHE A CA 1
ATOM 1282 C C . PHE A 1 158 ? 15.227 -3.353 -9.110 1.00 63.00 158 PHE A C 1
ATOM 1284 O O . PHE A 1 158 ? 15.379 -2.387 -9.853 1.00 63.00 158 PHE A O 1
ATOM 1291 N N . LEU A 1 159 ? 15.561 -4.594 -9.484 1.00 62.84 159 LEU A N 1
ATOM 1292 C CA . LEU A 1 159 ? 16.195 -4.889 -10.774 1.00 62.84 159 LEU A CA 1
ATOM 1293 C C . LEU A 1 159 ? 15.332 -4.426 -11.946 1.00 62.84 159 LEU A C 1
ATOM 1295 O O . LEU A 1 159 ? 15.840 -3.816 -12.887 1.00 62.84 159 LEU A O 1
ATOM 1299 N N . LEU A 1 160 ? 14.024 -4.685 -11.872 1.00 61.72 160 LEU A N 1
ATOM 1300 C CA . LEU A 1 160 ? 13.084 -4.195 -12.863 1.00 61.72 160 LEU A CA 1
ATOM 1301 C C . LEU A 1 160 ? 13.092 -2.667 -12.856 1.00 61.72 160 LEU A C 1
ATOM 1303 O O . LEU A 1 160 ? 13.367 -2.081 -13.896 1.00 61.72 160 LEU A O 1
ATOM 1307 N N . SER A 1 161 ? 12.848 -2.009 -11.721 1.00 63.56 161 SER A N 1
ATOM 1308 C CA . SER A 1 161 ? 12.721 -0.546 -11.608 1.00 63.56 161 SER A CA 1
ATOM 1309 C C . SER A 1 161 ? 13.949 0.220 -12.116 1.00 63.56 161 SER A C 1
ATOM 1311 O O . SER A 1 161 ? 13.812 1.176 -12.876 1.00 63.56 161 SER A O 1
ATOM 1313 N N . THR A 1 162 ? 15.154 -0.233 -11.771 1.00 64.44 162 THR A N 1
ATOM 1314 C CA . THR A 1 162 ? 16.402 0.472 -12.088 1.00 64.44 162 THR A CA 1
ATOM 1315 C C . THR A 1 162 ? 16.789 0.391 -13.565 1.00 64.44 162 THR A C 1
ATOM 1317 O O . THR A 1 162 ? 17.397 1.320 -14.093 1.00 64.44 162 THR A O 1
ATOM 1320 N N . ILE A 1 163 ? 16.445 -0.700 -14.253 1.00 70.38 163 ILE A N 1
ATOM 1321 C CA . ILE A 1 163 ? 16.884 -0.939 -15.630 1.00 70.38 163 ILE A CA 1
ATOM 1322 C C . ILE A 1 163 ? 15.668 -0.961 -16.541 1.00 70.38 163 ILE A C 1
ATOM 1324 O O . ILE A 1 163 ? 14.837 -1.867 -16.495 1.00 70.38 163 ILE A O 1
ATOM 1328 N N . THR A 1 164 ? 15.588 0.040 -17.410 1.00 76.44 164 THR A N 1
ATOM 1329 C CA . THR A 1 164 ? 14.518 0.150 -18.400 1.00 76.44 164 THR A CA 1
ATOM 1330 C C . THR A 1 164 ? 14.985 -0.258 -19.788 1.00 76.44 164 THR A C 1
ATOM 1332 O O . THR A 1 164 ? 16.163 -0.132 -20.154 1.00 76.44 164 THR A O 1
ATOM 1335 N N . PHE A 1 165 ? 14.057 -0.796 -20.574 1.00 79.62 165 PHE A N 1
ATOM 1336 C CA . PHE A 1 165 ? 14.288 -1.092 -21.982 1.00 79.62 165 PHE A CA 1
ATOM 1337 C C . PHE A 1 165 ? 14.028 0.147 -22.850 1.00 79.62 165 PHE A C 1
ATOM 1339 O O . PHE A 1 165 ? 13.748 1.242 -22.357 1.00 79.62 165 PHE A O 1
ATOM 1346 N N . SER A 1 166 ? 14.171 -0.012 -24.168 1.00 84.00 166 SER A N 1
ATOM 1347 C CA . SER A 1 166 ? 13.748 1.033 -25.100 1.00 84.00 166 SER A CA 1
ATOM 1348 C C . SER A 1 166 ? 12.245 1.290 -24.950 1.00 84.00 166 SER A C 1
ATOM 1350 O O . SER A 1 166 ? 11.488 0.377 -24.611 1.00 84.00 166 SER A O 1
ATOM 1352 N N . ILE A 1 167 ? 11.803 2.516 -25.233 1.00 81.00 167 ILE A N 1
ATOM 1353 C CA . ILE A 1 167 ? 10.388 2.890 -25.120 1.00 81.00 167 ILE A CA 1
ATOM 1354 C C . ILE A 1 167 ? 9.469 1.972 -25.940 1.00 81.00 167 ILE A C 1
ATOM 1356 O O . ILE A 1 167 ? 8.424 1.557 -25.447 1.00 81.00 167 ILE A O 1
ATOM 1360 N N . LEU A 1 168 ? 9.884 1.581 -27.151 1.00 83.38 168 LEU A N 1
ATOM 1361 C CA . LEU A 1 168 ? 9.120 0.667 -28.007 1.00 83.38 168 LEU A CA 1
ATOM 1362 C C . LEU A 1 168 ? 9.019 -0.732 -27.394 1.00 83.38 168 LEU A C 1
ATOM 1364 O O . LEU A 1 168 ? 7.953 -1.343 -27.418 1.00 83.38 168 LEU A O 1
ATOM 1368 N N . THR A 1 169 ? 10.114 -1.228 -26.812 1.00 84.44 169 THR A N 1
ATOM 1369 C CA . THR A 1 169 ? 10.125 -2.525 -26.129 1.00 84.44 169 THR A CA 1
ATOM 1370 C C . THR A 1 169 ? 9.189 -2.514 -24.923 1.00 84.44 169 THR A C 1
ATOM 1372 O O . THR A 1 169 ? 8.371 -3.419 -24.801 1.00 84.44 169 THR A O 1
ATOM 1375 N N . GLU A 1 170 ? 9.257 -1.492 -24.064 1.00 84.94 170 GLU A N 1
ATOM 1376 C CA . GLU A 1 170 ? 8.380 -1.369 -22.886 1.00 84.94 170 GLU A CA 1
ATOM 1377 C C . GLU A 1 170 ? 6.901 -1.250 -23.297 1.00 84.94 170 GLU A C 1
ATOM 1379 O O . GLU A 1 170 ? 6.032 -1.863 -22.676 1.00 84.94 170 GLU A O 1
ATOM 1384 N N . LEU A 1 171 ? 6.605 -0.530 -24.388 1.00 86.62 171 LEU A N 1
ATOM 1385 C CA . LEU A 1 171 ? 5.240 -0.345 -24.886 1.00 86.62 171 LEU A CA 1
ATOM 1386 C C . LEU A 1 171 ? 4.595 -1.652 -25.373 1.00 86.62 171 LEU A C 1
ATOM 1388 O O . LEU A 1 171 ? 3.381 -1.795 -25.243 1.00 86.62 171 LEU A O 1
ATOM 1392 N N . ILE A 1 172 ? 5.380 -2.594 -25.907 1.00 87.00 172 ILE A N 1
ATOM 1393 C CA . ILE A 1 172 ? 4.910 -3.926 -26.333 1.00 87.00 172 ILE A CA 1
ATOM 1394 C C . ILE A 1 172 ? 4.916 -4.914 -25.159 1.00 87.00 172 ILE A C 1
ATOM 1396 O O . ILE A 1 172 ? 3.995 -5.717 -25.009 1.00 87.00 172 ILE A O 1
ATOM 1400 N N . LEU A 1 173 ? 5.945 -4.858 -24.313 1.00 85.31 173 LEU A N 1
ATOM 1401 C CA . LEU A 1 173 ? 6.130 -5.784 -23.199 1.00 85.31 173 LEU A CA 1
ATOM 1402 C C . LEU A 1 173 ? 5.032 -5.630 -22.139 1.00 85.31 173 LEU A C 1
ATOM 1404 O O . LEU A 1 173 ? 4.496 -6.627 -21.659 1.00 85.31 173 LEU A O 1
ATOM 1408 N N . LEU A 1 174 ? 4.670 -4.391 -21.795 1.00 85.25 174 LEU A N 1
ATOM 1409 C CA . LEU A 1 174 ? 3.668 -4.097 -20.772 1.00 85.25 174 LEU A CA 1
ATOM 1410 C C . LEU A 1 174 ? 2.283 -4.717 -21.066 1.00 85.25 174 LEU A C 1
ATOM 1412 O O . LEU A 1 174 ? 1.789 -5.470 -20.222 1.00 85.25 174 LEU A O 1
ATOM 1416 N N . PRO A 1 175 ? 1.642 -4.486 -22.231 1.00 85.88 175 PRO A N 1
ATOM 1417 C CA . PRO A 1 175 ? 0.344 -5.075 -22.543 1.00 85.88 175 PRO A CA 1
ATOM 1418 C C . PRO A 1 175 ? 0.428 -6.601 -22.632 1.00 85.88 175 PRO A C 1
ATOM 1420 O O . PRO A 1 175 ? -0.471 -7.277 -22.139 1.00 85.88 175 PRO A O 1
ATOM 1423 N N . LEU A 1 176 ? 1.523 -7.155 -23.166 1.00 87.00 176 LEU A N 1
ATOM 1424 C CA . LEU A 1 176 ? 1.732 -8.602 -23.233 1.00 87.00 176 LEU A CA 1
ATOM 1425 C C . LEU A 1 176 ? 1.739 -9.238 -21.833 1.00 87.00 176 LEU A C 1
ATOM 1427 O O . LEU A 1 176 ? 1.037 -10.221 -21.597 1.00 87.00 176 LEU A O 1
ATOM 1431 N N . LEU A 1 177 ? 2.477 -8.646 -20.888 1.00 87.12 177 LEU A N 1
ATOM 1432 C CA . LEU A 1 177 ? 2.513 -9.097 -19.496 1.00 87.12 177 LEU A CA 1
ATOM 1433 C C . LEU A 1 177 ? 1.150 -8.957 -18.819 1.00 87.12 177 LEU A C 1
ATOM 1435 O O . LEU A 1 177 ? 0.680 -9.901 -18.186 1.00 87.12 177 LEU A O 1
ATOM 1439 N N . THR A 1 178 ? 0.493 -7.803 -18.968 1.00 84.62 178 THR A N 1
ATOM 1440 C CA . THR A 1 178 ? -0.836 -7.599 -18.369 1.00 84.62 178 THR A CA 1
ATOM 1441 C C . THR A 1 178 ? -1.858 -8.591 -18.913 1.00 84.62 178 THR A C 1
ATOM 1443 O O . THR A 1 178 ? -2.645 -9.128 -18.141 1.00 84.62 178 THR A O 1
ATOM 1446 N N . PHE A 1 179 ? -1.811 -8.904 -20.208 1.00 87.94 179 PHE A N 1
ATOM 1447 C CA . PHE A 1 179 ? -2.687 -9.890 -20.827 1.00 87.94 179 PHE A CA 1
ATOM 1448 C C . PHE A 1 179 ? -2.441 -11.302 -20.280 1.00 87.94 179 PHE A C 1
ATOM 1450 O O . PHE A 1 179 ? -3.400 -11.981 -19.915 1.00 87.94 179 PHE A O 1
ATOM 1457 N N . LEU A 1 180 ? -1.178 -11.724 -20.147 1.00 87.50 180 LEU A N 1
ATOM 1458 C CA . LEU A 1 180 ? -0.827 -13.018 -19.545 1.00 87.50 180 LEU A CA 1
ATOM 1459 C C . LEU A 1 180 ? -1.330 -13.134 -18.101 1.00 87.50 180 LEU A C 1
ATOM 1461 O O . LEU A 1 180 ? -1.974 -14.123 -17.752 1.00 87.50 180 LEU A O 1
ATOM 1465 N N . ILE A 1 181 ? -1.108 -12.100 -17.285 1.00 85.62 181 ILE A N 1
ATOM 1466 C CA . ILE A 1 181 ? -1.564 -12.066 -15.889 1.00 85.62 181 ILE A CA 1
ATOM 1467 C C . ILE A 1 181 ? -3.097 -12.074 -15.821 1.00 85.62 181 ILE A C 1
ATOM 1469 O O . ILE A 1 181 ? -3.678 -12.790 -15.006 1.00 85.62 181 ILE A O 1
ATOM 1473 N N . LEU A 1 182 ? -3.784 -11.325 -16.689 1.00 86.94 182 LEU A N 1
ATOM 1474 C CA . LEU A 1 182 ? -5.247 -11.327 -16.747 1.00 86.94 182 LEU A CA 1
ATOM 1475 C C . LEU A 1 182 ? -5.791 -12.713 -17.108 1.00 86.94 182 LEU A C 1
ATOM 1477 O O . LEU A 1 182 ? -6.708 -13.195 -16.448 1.00 86.94 182 LEU A O 1
ATOM 1481 N N . LEU A 1 183 ? -5.200 -13.396 -18.087 1.00 87.25 183 LEU A N 1
ATOM 1482 C CA . LEU A 1 183 ? -5.585 -14.769 -18.415 1.00 87.25 183 LEU A CA 1
ATOM 1483 C C . LEU A 1 183 ? -5.344 -15.725 -17.242 1.00 87.25 183 LEU A C 1
ATOM 1485 O O . LEU A 1 183 ? -6.209 -16.546 -16.933 1.00 87.25 183 LEU A O 1
ATOM 1489 N N . GLU A 1 184 ? -4.201 -15.605 -16.563 1.00 86.06 184 GLU A N 1
ATOM 1490 C CA . GLU A 1 184 ? -3.870 -16.440 -15.406 1.00 86.06 184 GLU A CA 1
ATOM 1491 C C . GLU A 1 184 ? -4.866 -16.212 -14.261 1.00 86.06 184 GLU A C 1
ATOM 1493 O O . GLU A 1 184 ? -5.393 -17.170 -13.694 1.00 86.06 184 GLU A O 1
ATOM 1498 N N . THR A 1 185 ? -5.199 -14.952 -13.965 1.00 86.00 185 THR A N 1
ATOM 1499 C CA . THR A 1 185 ? -6.188 -14.602 -12.932 1.00 86.00 185 THR A CA 1
ATOM 1500 C C . THR A 1 185 ? -7.588 -15.095 -13.287 1.00 86.00 185 THR A C 1
ATOM 1502 O O . THR A 1 185 ? -8.251 -15.677 -12.430 1.00 86.00 185 THR A O 1
ATOM 1505 N N . VAL A 1 186 ? -8.035 -14.983 -14.540 1.00 87.62 186 VAL A N 1
ATOM 1506 C CA . VAL A 1 186 ? -9.325 -15.553 -14.966 1.00 87.62 186 VAL A CA 1
ATOM 1507 C C . VAL A 1 186 ? -9.316 -17.076 -14.813 1.00 87.62 186 VAL A C 1
ATOM 1509 O O . VAL A 1 186 ? -10.270 -17.639 -14.272 1.00 87.62 186 VAL A O 1
ATOM 1512 N N . ALA A 1 187 ? -8.222 -17.749 -15.177 1.00 87.19 187 ALA A N 1
ATOM 1513 C CA . ALA A 1 187 ? -8.074 -19.194 -15.002 1.00 87.19 187 ALA A CA 1
ATOM 1514 C C . ALA A 1 187 ? -8.052 -19.636 -13.524 1.00 87.19 187 ALA A C 1
ATOM 1516 O O . ALA A 1 187 ? -8.275 -20.808 -13.238 1.00 87.19 187 ALA A O 1
ATOM 1517 N N . THR A 1 188 ? -7.822 -18.728 -12.567 1.00 85.38 188 THR A N 1
ATOM 1518 C CA . THR A 1 188 ? -7.917 -19.048 -11.130 1.00 85.38 188 THR A CA 1
ATOM 1519 C C . THR A 1 188 ? -9.345 -19.063 -10.589 1.00 85.38 188 THR A C 1
ATOM 1521 O O . THR A 1 188 ? -9.560 -19.581 -9.498 1.00 85.38 188 THR A O 1
ATOM 1524 N N . THR A 1 189 ? -10.316 -18.514 -11.325 1.00 85.06 189 THR A N 1
ATOM 1525 C CA . THR A 1 189 ? -11.694 -18.348 -10.828 1.00 85.06 189 THR A CA 1
ATOM 1526 C C . THR A 1 189 ? -12.499 -19.644 -10.788 1.00 85.06 189 THR A C 1
ATOM 1528 O O . THR A 1 189 ? -13.453 -19.737 -10.020 1.00 85.06 189 THR A O 1
ATOM 1531 N N . LYS A 1 190 ? -12.134 -20.638 -11.606 1.00 84.25 190 LYS A N 1
ATOM 1532 C CA . LYS A 1 190 ? -12.801 -21.942 -11.674 1.00 84.25 190 LYS A CA 1
ATOM 1533 C C . LYS A 1 190 ? -11.773 -23.063 -11.681 1.00 84.25 190 LYS A C 1
ATOM 1535 O O . LYS A 1 190 ? -10.826 -23.025 -12.467 1.00 84.25 190 LYS A O 1
ATOM 1540 N N . ASP A 1 191 ? -12.020 -24.098 -10.884 1.00 81.25 191 ASP A N 1
ATOM 1541 C CA . ASP A 1 191 ? -11.140 -25.271 -10.796 1.00 81.25 191 ASP A CA 1
ATOM 1542 C C . ASP A 1 191 ? -11.032 -26.034 -12.129 1.00 81.25 191 ASP A C 1
ATOM 1544 O O . ASP A 1 191 ? -10.004 -26.644 -12.426 1.00 81.25 191 ASP A O 1
ATOM 1548 N N . GLU A 1 192 ? -12.045 -25.911 -12.993 1.00 85.12 192 GLU A N 1
ATOM 1549 C CA . GLU A 1 192 ? -12.078 -26.449 -14.361 1.00 85.12 192 GLU A CA 1
ATOM 1550 C C . GLU A 1 192 ? -10.881 -25.992 -15.220 1.00 85.12 192 GLU A C 1
ATOM 1552 O O . GLU A 1 192 ? -10.424 -26.722 -16.101 1.00 85.12 192 GLU A O 1
ATOM 1557 N N . TYR A 1 193 ? -10.316 -24.813 -14.938 1.00 85.81 193 TYR A N 1
ATOM 1558 C CA . TYR A 1 193 ? -9.189 -24.243 -15.681 1.00 85.81 193 TYR A CA 1
ATOM 1559 C C . TYR A 1 193 ? -7.824 -24.520 -15.046 1.00 85.81 193 TYR A C 1
ATOM 1561 O O . TYR A 1 193 ? -6.822 -23.939 -15.467 1.00 85.81 193 TYR A O 1
ATOM 1569 N N . TYR A 1 194 ? -7.727 -25.440 -14.081 1.00 85.88 194 TYR A N 1
ATOM 1570 C CA . TYR A 1 194 ? -6.478 -25.720 -13.365 1.00 85.88 194 TYR A CA 1
ATOM 1571 C C . TYR A 1 194 ? -5.286 -26.026 -14.291 1.00 85.88 194 TYR A C 1
ATOM 1573 O O . TYR A 1 194 ? -4.180 -25.521 -14.080 1.00 85.88 194 TYR A O 1
ATOM 1581 N N . LYS A 1 195 ? -5.499 -26.812 -15.359 1.00 87.44 195 LYS A N 1
ATOM 1582 C CA . LYS A 1 195 ? -4.448 -27.123 -16.348 1.00 87.44 195 LYS A CA 1
ATOM 1583 C C . LYS A 1 195 ? -3.977 -25.871 -17.097 1.00 87.44 195 LYS A C 1
ATOM 1585 O O . LYS A 1 195 ? -2.775 -25.688 -17.270 1.00 87.44 195 LYS A O 1
ATOM 1590 N N . VAL A 1 196 ? -4.909 -24.997 -17.485 1.00 87.75 196 VAL A N 1
ATOM 1591 C CA . VAL A 1 196 ? -4.619 -23.721 -18.160 1.00 87.75 196 VAL A CA 1
ATOM 1592 C C . VAL A 1 196 ? -3.866 -22.789 -17.219 1.00 87.75 196 VAL A C 1
ATOM 1594 O O . VAL A 1 196 ? -2.835 -22.249 -17.601 1.00 87.75 196 VAL A O 1
ATOM 1597 N N . LYS A 1 197 ? -4.303 -22.682 -15.959 1.00 88.94 197 LYS A N 1
ATOM 1598 C CA . LYS A 1 197 ? -3.592 -21.936 -14.916 1.00 88.94 197 LYS A CA 1
ATOM 1599 C C . LYS A 1 197 ? -2.151 -22.419 -14.767 1.00 88.94 197 LYS A C 1
ATOM 1601 O O . LYS A 1 197 ? -1.246 -21.597 -14.733 1.00 88.94 197 LYS A O 1
ATOM 1606 N N . LYS A 1 198 ? -1.915 -23.734 -14.692 1.00 88.75 198 LYS A N 1
ATOM 1607 C CA . LYS A 1 198 ? -0.558 -24.285 -14.537 1.00 88.75 198 LYS A CA 1
ATOM 1608 C C . LYS A 1 198 ? 0.343 -23.935 -15.727 1.00 88.75 198 LYS A C 1
ATOM 1610 O O . LYS A 1 198 ? 1.497 -23.573 -15.516 1.00 88.75 198 LYS A O 1
ATOM 1615 N N . LEU A 1 199 ? -0.183 -24.015 -16.951 1.00 89.44 199 LEU A N 1
ATOM 1616 C CA . LEU A 1 199 ? 0.543 -23.619 -18.161 1.00 89.44 199 LEU A CA 1
ATOM 1617 C C . LEU A 1 199 ? 0.834 -22.118 -18.184 1.00 89.44 199 LEU A C 1
ATOM 1619 O O . LEU A 1 199 ? 1.978 -21.731 -18.399 1.00 89.44 199 LEU A O 1
ATOM 1623 N N . LEU A 1 200 ? -0.173 -21.284 -17.916 1.00 88.25 200 LEU A N 1
ATOM 1624 C CA . LEU A 1 200 ? -0.014 -19.832 -17.861 1.00 88.25 200 LEU A CA 1
ATOM 1625 C C . LEU A 1 200 ? 1.004 -19.433 -16.798 1.00 88.25 200 LEU A C 1
ATOM 1627 O O . LEU A 1 200 ? 1.923 -18.697 -17.112 1.00 88.25 200 LEU A O 1
ATOM 1631 N N . SER A 1 201 ? 0.930 -20.006 -15.598 1.00 86.31 201 SER A N 1
ATOM 1632 C CA . SER A 1 201 ? 1.886 -19.729 -14.523 1.00 86.31 201 SER A CA 1
ATOM 1633 C C . SER A 1 201 ? 3.321 -20.113 -14.903 1.00 86.31 201 SER A C 1
ATOM 1635 O O . SER A 1 201 ? 4.264 -19.378 -14.613 1.00 86.31 201 SER A O 1
ATOM 1637 N N . PHE A 1 202 ? 3.505 -21.229 -15.620 1.00 88.00 202 PHE A N 1
ATOM 1638 C CA . PHE A 1 202 ? 4.815 -21.625 -16.141 1.00 88.00 202 PHE A CA 1
ATOM 1639 C C . PHE A 1 202 ? 5.337 -20.647 -17.206 1.00 88.00 202 PHE A C 1
ATOM 1641 O O . PHE A 1 202 ? 6.501 -20.255 -17.154 1.00 88.00 202 PHE A O 1
ATOM 1648 N N . ILE A 1 203 ? 4.479 -20.210 -18.135 1.00 87.69 203 ILE A N 1
ATOM 1649 C CA . ILE A 1 203 ? 4.824 -19.205 -19.154 1.00 87.69 203 ILE A CA 1
ATOM 1650 C C . ILE A 1 203 ? 5.164 -17.868 -18.488 1.00 87.69 203 ILE A C 1
ATOM 1652 O O . ILE A 1 203 ? 6.209 -17.295 -18.785 1.00 87.69 203 ILE A O 1
ATOM 1656 N N . THR A 1 204 ? 4.332 -17.395 -17.556 1.00 84.38 204 THR A N 1
ATOM 1657 C CA . THR A 1 204 ? 4.555 -16.167 -16.784 1.00 84.38 204 THR A CA 1
ATOM 1658 C C . THR A 1 204 ? 5.893 -16.233 -16.046 1.00 84.38 204 THR A C 1
ATOM 1660 O O . THR A 1 204 ? 6.671 -15.281 -16.103 1.00 84.38 204 THR A O 1
ATOM 1663 N N . ALA A 1 205 ? 6.211 -17.368 -15.412 1.00 84.00 205 ALA A N 1
ATOM 1664 C CA . ALA A 1 205 ? 7.497 -17.573 -14.753 1.00 84.00 205 ALA A CA 1
ATOM 1665 C C . ALA A 1 205 ? 8.664 -17.516 -15.749 1.00 84.00 205 ALA A C 1
ATOM 1667 O O . ALA A 1 205 ? 9.639 -16.811 -15.502 1.00 84.00 205 ALA A O 1
ATOM 1668 N N . PHE A 1 206 ? 8.560 -18.203 -16.890 1.00 86.19 206 PHE A N 1
ATOM 1669 C CA . PHE A 1 206 ? 9.606 -18.212 -17.915 1.00 86.19 206 PHE A CA 1
ATOM 1670 C C . PHE A 1 206 ? 9.860 -16.815 -18.497 1.00 86.19 206 PHE A C 1
ATOM 1672 O O . PHE A 1 206 ? 11.008 -16.386 -18.596 1.00 86.19 206 PHE A O 1
ATOM 1679 N N . VAL A 1 207 ? 8.795 -16.071 -18.812 1.00 84.62 207 VAL A N 1
ATOM 1680 C CA . VAL A 1 207 ? 8.882 -14.674 -19.262 1.00 84.62 207 VAL A CA 1
ATOM 1681 C C . VAL A 1 207 ? 9.521 -13.801 -18.180 1.00 84.62 207 VAL A C 1
ATOM 1683 O O . VAL A 1 207 ? 10.434 -13.036 -18.482 1.00 84.62 207 VAL A O 1
ATOM 1686 N N . GLY A 1 208 ? 9.107 -13.951 -16.917 1.00 80.94 208 GLY A N 1
ATOM 1687 C CA . GLY A 1 208 ? 9.689 -13.228 -15.785 1.00 80.94 208 GLY A CA 1
ATOM 1688 C C . GLY A 1 208 ? 11.191 -13.481 -15.627 1.00 80.94 208 GLY A C 1
ATOM 1689 O O . GLY A 1 208 ? 11.964 -12.531 -15.504 1.00 80.94 208 GLY A O 1
ATOM 1690 N N . PHE A 1 209 ? 11.627 -14.741 -15.709 1.00 82.50 209 PHE A N 1
ATOM 1691 C CA . PHE A 1 209 ? 13.049 -15.095 -15.689 1.00 82.50 209 PHE A CA 1
ATOM 1692 C C . PHE A 1 209 ? 13.808 -14.568 -16.913 1.00 82.50 209 PHE A C 1
ATOM 1694 O O . PHE A 1 209 ? 14.941 -14.112 -16.767 1.00 82.50 209 PHE A O 1
ATOM 1701 N N . GLY A 1 210 ? 13.193 -14.572 -18.098 1.00 83.50 210 GLY A N 1
ATOM 1702 C CA . GLY A 1 210 ? 13.778 -13.991 -19.308 1.00 83.50 210 GLY A CA 1
ATOM 1703 C C . GLY A 1 210 ? 14.036 -12.490 -19.164 1.00 83.50 210 GLY A C 1
ATOM 1704 O O . GLY A 1 210 ? 15.141 -12.027 -19.446 1.00 83.50 210 GLY A O 1
ATOM 1705 N N . ILE A 1 211 ? 13.054 -11.740 -18.651 1.00 81.69 211 ILE A N 1
ATOM 1706 C CA . ILE A 1 211 ? 13.202 -10.304 -18.373 1.00 81.69 211 ILE A CA 1
ATOM 1707 C C . ILE A 1 211 ? 14.317 -10.080 -17.349 1.00 81.69 211 ILE A C 1
ATOM 1709 O O . ILE A 1 211 ? 15.203 -9.266 -17.593 1.00 81.69 211 ILE A O 1
ATOM 1713 N N . LEU A 1 212 ? 14.327 -10.840 -16.248 1.00 78.69 212 LEU A N 1
ATOM 1714 C CA . LEU A 1 212 ? 15.381 -10.757 -15.233 1.00 78.69 212 LEU A CA 1
ATOM 1715 C C . LEU A 1 212 ? 16.776 -11.016 -15.817 1.00 78.69 212 LEU A C 1
ATOM 1717 O O . LEU A 1 212 ? 17.709 -10.277 -15.510 1.00 78.69 212 LEU A O 1
ATOM 1721 N N . GLY A 1 213 ? 16.925 -12.017 -16.687 1.00 79.38 213 GLY A N 1
ATOM 1722 C CA . GLY A 1 213 ? 18.190 -12.317 -17.357 1.00 79.38 213 GLY A CA 1
ATOM 1723 C C . GLY A 1 213 ? 18.670 -11.180 -18.265 1.00 79.38 213 GLY A C 1
ATOM 1724 O O . GLY A 1 213 ? 19.839 -10.797 -18.211 1.00 79.38 213 GLY A O 1
ATOM 1725 N N . LEU A 1 214 ? 17.770 -10.591 -19.059 1.00 79.75 214 LEU A N 1
ATOM 1726 C CA . LEU A 1 214 ? 18.084 -9.439 -19.917 1.00 79.75 214 LEU A CA 1
ATOM 1727 C C . LEU A 1 214 ? 18.453 -8.198 -19.097 1.00 79.75 214 LEU A C 1
ATOM 1729 O O . LEU A 1 214 ? 19.398 -7.485 -19.434 1.00 79.75 214 LEU A O 1
ATOM 1733 N N . THR A 1 215 ? 17.734 -7.972 -18.002 1.00 76.19 215 THR A N 1
ATOM 1734 C CA . THR A 1 215 ? 18.016 -6.915 -17.036 1.00 76.19 215 THR A CA 1
ATOM 1735 C C . THR A 1 215 ? 19.400 -7.090 -16.415 1.00 76.19 215 THR A C 1
ATOM 1737 O O . THR A 1 215 ? 20.176 -6.141 -16.413 1.00 76.19 215 THR A O 1
ATOM 1740 N N . LEU A 1 216 ? 19.758 -8.296 -15.963 1.00 75.69 216 LEU A N 1
ATOM 1741 C CA . LEU A 1 216 ? 21.086 -8.589 -15.410 1.00 75.69 216 LEU A CA 1
ATOM 1742 C C . LEU A 1 216 ? 22.200 -8.394 -16.441 1.00 75.69 216 LEU A C 1
ATOM 1744 O O . LEU A 1 216 ? 23.221 -7.788 -16.125 1.00 75.69 216 LEU A O 1
ATOM 1748 N N . LYS A 1 217 ? 21.997 -8.840 -17.686 1.00 79.12 217 LYS A N 1
ATOM 1749 C CA . LYS A 1 217 ? 22.956 -8.609 -18.775 1.00 79.12 217 LYS A CA 1
ATOM 1750 C C . LYS A 1 217 ? 23.212 -7.112 -18.974 1.00 79.12 217 LYS A C 1
ATOM 1752 O O . LYS A 1 217 ? 24.359 -6.674 -18.975 1.00 79.12 217 LYS A O 1
ATOM 1757 N N . LYS A 1 218 ? 22.141 -6.319 -19.057 1.00 74.88 218 LYS A N 1
ATOM 1758 C CA . LYS A 1 218 ? 22.225 -4.863 -19.218 1.00 74.88 218 LYS A CA 1
ATOM 1759 C C . LYS A 1 218 ? 22.814 -4.166 -17.984 1.00 74.88 218 LYS A C 1
ATOM 1761 O O . LYS A 1 218 ? 23.476 -3.140 -18.135 1.00 74.88 218 LYS A O 1
ATOM 1766 N N . ALA A 1 219 ? 22.604 -4.721 -16.787 1.00 71.31 219 ALA A N 1
ATOM 1767 C CA . ALA A 1 219 ? 23.208 -4.250 -15.541 1.00 71.31 219 ALA A CA 1
ATOM 1768 C C . ALA A 1 219 ? 24.733 -4.381 -15.577 1.00 71.31 219 ALA A C 1
ATOM 1770 O O . ALA A 1 219 ? 25.433 -3.437 -15.233 1.00 71.31 219 ALA A O 1
ATOM 1771 N N . ILE A 1 220 ? 25.232 -5.538 -16.022 1.00 73.00 220 ILE A N 1
ATOM 1772 C CA . ILE A 1 220 ? 26.667 -5.830 -16.117 1.00 73.00 220 ILE A CA 1
ATOM 1773 C C . ILE A 1 220 ? 27.321 -4.949 -17.190 1.00 73.00 220 ILE A C 1
ATOM 1775 O O . ILE A 1 220 ? 28.377 -4.374 -16.943 1.00 73.00 220 ILE A O 1
ATOM 1779 N N . GLU A 1 221 ? 26.675 -4.780 -18.348 1.00 71.88 221 GLU A N 1
ATOM 1780 C CA . GLU A 1 221 ? 27.187 -3.948 -19.451 1.00 71.88 221 GLU A CA 1
ATOM 1781 C C . GLU A 1 221 ? 27.275 -2.454 -19.089 1.00 71.88 221 GLU A C 1
ATOM 1783 O O . GLU A 1 221 ? 28.209 -1.776 -19.508 1.00 71.88 221 GLU A O 1
ATOM 1788 N N . ASN A 1 222 ? 26.342 -1.937 -18.280 1.00 67.06 222 ASN A N 1
ATOM 1789 C CA . ASN A 1 222 ? 26.306 -0.522 -17.881 1.00 67.06 222 ASN A CA 1
ATOM 1790 C C . ASN A 1 222 ? 26.878 -0.263 -16.475 1.00 67.06 222 ASN A C 1
ATOM 1792 O O . ASN A 1 222 ? 26.833 0.874 -15.999 1.00 67.06 222 ASN A O 1
ATOM 1796 N N . TYR A 1 223 ? 27.434 -1.283 -15.813 1.00 59.28 223 TYR A N 1
ATOM 1797 C CA . TYR A 1 223 ? 27.896 -1.236 -14.418 1.00 59.28 223 TYR A CA 1
ATOM 1798 C C . TYR A 1 223 ? 28.899 -0.101 -14.141 1.00 59.28 223 TYR A C 1
ATOM 1800 O O . TYR A 1 223 ? 28.918 0.453 -13.047 1.00 59.28 223 TYR A O 1
ATOM 1808 N N . VAL A 1 224 ? 29.684 0.303 -15.147 1.00 56.25 224 VAL A N 1
ATOM 1809 C CA . VAL A 1 224 ? 30.694 1.375 -15.045 1.00 56.25 224 VAL A CA 1
ATOM 1810 C C . VAL A 1 224 ? 30.072 2.781 -14.945 1.00 56.25 224 VAL A C 1
ATOM 1812 O O . VAL A 1 224 ? 30.727 3.707 -14.480 1.00 56.25 224 VAL A O 1
ATOM 1815 N N . THR A 1 225 ? 28.808 2.961 -15.348 1.00 58.16 225 THR A N 1
ATOM 1816 C CA . THR A 1 225 ? 28.149 4.285 -15.423 1.00 58.16 225 THR A CA 1
ATOM 1817 C C . THR A 1 225 ? 27.259 4.632 -14.230 1.00 58.16 225 THR A C 1
ATOM 1819 O O . THR A 1 225 ? 26.859 5.786 -14.085 1.00 58.16 225 THR A O 1
ATOM 1822 N N . PHE A 1 226 ? 26.944 3.670 -13.360 1.00 58.06 226 PHE A N 1
ATOM 1823 C CA . PHE A 1 226 ? 26.069 3.911 -12.215 1.00 58.06 226 PHE A CA 1
ATOM 1824 C C . PHE A 1 226 ? 26.863 4.318 -10.973 1.00 58.06 226 PHE A C 1
ATOM 1826 O O . PHE A 1 226 ? 27.794 3.629 -10.559 1.00 58.06 226 PHE A O 1
ATOM 1833 N N . ASN A 1 227 ? 26.445 5.408 -10.325 1.00 67.50 227 ASN A N 1
ATOM 1834 C CA . ASN A 1 227 ? 26.933 5.756 -8.996 1.00 67.50 227 ASN A CA 1
ATOM 1835 C C . ASN A 1 227 ? 26.465 4.675 -8.003 1.00 67.50 227 ASN A C 1
ATOM 1837 O O . ASN A 1 227 ? 25.269 4.535 -7.745 1.00 67.50 227 ASN A O 1
ATOM 1841 N N . SER A 1 228 ? 27.397 3.891 -7.460 1.00 69.44 228 SER A N 1
ATOM 1842 C CA . SER A 1 228 ? 27.106 2.742 -6.588 1.00 69.44 228 SER A CA 1
ATOM 1843 C C . SER A 1 228 ? 26.300 3.123 -5.339 1.00 69.44 228 SER A C 1
ATOM 1845 O O . SER A 1 228 ? 25.495 2.326 -4.855 1.00 69.44 228 SER A O 1
ATOM 1847 N N . LEU A 1 229 ? 26.454 4.362 -4.863 1.00 74.75 229 LEU A N 1
ATOM 1848 C CA . LEU A 1 229 ? 25.676 4.915 -3.754 1.00 74.75 229 LEU A CA 1
ATOM 1849 C C . LEU A 1 229 ? 24.199 5.144 -4.114 1.00 74.75 229 LEU A C 1
ATOM 1851 O O . LEU A 1 229 ? 23.330 4.814 -3.311 1.00 74.75 229 LEU A O 1
ATOM 1855 N N . ASP A 1 230 ? 23.900 5.631 -5.322 1.00 74.94 230 ASP A N 1
ATOM 1856 C CA . ASP A 1 230 ? 22.523 5.891 -5.772 1.00 74.94 230 ASP A CA 1
ATOM 1857 C C . ASP A 1 230 ? 21.711 4.591 -5.871 1.00 74.94 230 ASP A C 1
ATOM 1859 O O . ASP A 1 230 ? 20.568 4.505 -5.416 1.00 74.94 230 ASP A O 1
ATOM 1863 N N . LEU A 1 231 ? 22.343 3.536 -6.391 1.00 74.75 231 LEU A N 1
ATOM 1864 C CA . LEU A 1 231 ? 21.762 2.196 -6.449 1.00 74.75 231 LEU A CA 1
ATOM 1865 C C . LEU A 1 231 ? 21.471 1.637 -5.054 1.00 74.75 231 LEU A C 1
ATOM 1867 O O . LEU A 1 231 ? 20.398 1.079 -4.820 1.00 74.75 231 LEU A O 1
ATOM 1871 N N . LEU A 1 232 ? 22.409 1.804 -4.120 1.00 75.81 232 LEU A N 1
ATOM 1872 C CA . LEU A 1 232 ? 22.264 1.307 -2.756 1.00 75.81 232 LEU A CA 1
ATOM 1873 C C . LEU A 1 232 ? 21.144 2.037 -2.002 1.00 75.81 232 LEU A C 1
ATOM 1875 O O . LEU A 1 232 ? 20.365 1.398 -1.289 1.00 75.81 232 LEU A O 1
ATOM 1879 N N . ILE A 1 233 ? 21.008 3.352 -2.202 1.00 79.81 233 ILE A N 1
ATOM 1880 C CA . ILE A 1 233 ? 19.914 4.143 -1.627 1.00 79.81 233 ILE A CA 1
ATOM 1881 C C . ILE A 1 233 ? 18.571 3.704 -2.221 1.00 79.81 233 ILE A C 1
ATOM 1883 O O . ILE A 1 233 ? 17.659 3.365 -1.463 1.00 79.81 233 ILE A O 1
ATOM 1887 N N . LYS A 1 234 ? 18.457 3.605 -3.552 1.00 77.38 234 LYS A N 1
ATOM 1888 C CA . LYS A 1 234 ? 17.233 3.141 -4.235 1.00 77.38 234 LYS A CA 1
ATOM 1889 C C . LYS A 1 234 ? 16.805 1.741 -3.810 1.00 77.38 234 LYS A C 1
ATOM 1891 O O . LYS A 1 234 ? 15.615 1.495 -3.639 1.00 77.38 234 LYS A O 1
ATOM 1896 N N . PHE A 1 235 ? 17.756 0.839 -3.577 1.00 76.50 235 PHE A N 1
ATOM 1897 C CA . PHE A 1 235 ? 17.477 -0.496 -3.048 1.00 76.50 235 PHE A CA 1
ATOM 1898 C C . PHE A 1 235 ? 16.976 -0.458 -1.596 1.00 76.50 235 PHE A C 1
ATOM 1900 O O . PHE A 1 235 ? 16.091 -1.221 -1.206 1.00 76.50 235 PHE A O 1
ATOM 1907 N N . THR A 1 236 ? 17.523 0.450 -0.789 1.00 79.69 236 THR A N 1
ATOM 1908 C CA . THR A 1 236 ? 17.196 0.564 0.637 1.00 79.69 236 THR A CA 1
ATOM 1909 C C . THR A 1 236 ? 15.843 1.239 0.875 1.00 79.69 236 THR A C 1
ATOM 1911 O O . THR A 1 236 ? 15.169 0.904 1.849 1.00 79.69 236 THR A O 1
ATOM 1914 N N . ILE A 1 237 ? 15.399 2.143 -0.009 1.00 81.75 237 ILE A N 1
ATOM 1915 C CA . ILE A 1 237 ? 14.134 2.887 0.136 1.00 81.75 237 ILE A CA 1
ATOM 1916 C C . ILE A 1 237 ? 12.918 1.958 0.341 1.00 81.75 237 ILE A C 1
ATOM 1918 O O . ILE A 1 237 ? 12.254 2.100 1.372 1.00 81.75 237 ILE A O 1
ATOM 1922 N N . PRO A 1 238 ? 12.617 0.980 -0.543 1.00 77.81 238 PRO A N 1
ATOM 1923 C CA . PRO A 1 238 ? 11.479 0.074 -0.359 1.00 77.81 238 PRO A CA 1
ATOM 1924 C C . PRO A 1 238 ? 11.552 -0.738 0.937 1.00 77.81 238 PRO A C 1
ATOM 1926 O O . PRO A 1 238 ? 10.530 -0.980 1.582 1.00 77.81 238 PRO A O 1
ATOM 1929 N N . ILE A 1 239 ? 12.759 -1.146 1.342 1.00 78.38 239 ILE A N 1
ATOM 1930 C CA . ILE A 1 239 ? 13.017 -1.925 2.561 1.00 78.38 239 ILE A CA 1
ATOM 1931 C C . ILE A 1 239 ? 12.719 -1.068 3.795 1.00 78.38 239 ILE A C 1
ATOM 1933 O O . ILE A 1 239 ? 11.952 -1.479 4.669 1.00 78.38 239 ILE A O 1
ATOM 1937 N N . ALA A 1 240 ? 13.282 0.140 3.849 1.00 84.50 240 ALA A N 1
ATOM 1938 C CA . ALA A 1 240 ? 13.084 1.079 4.945 1.00 84.50 240 ALA A CA 1
ATOM 1939 C C . ALA A 1 240 ? 11.611 1.489 5.072 1.00 84.50 240 ALA A C 1
ATOM 1941 O O . ALA A 1 240 ? 11.044 1.415 6.163 1.00 84.50 240 ALA A O 1
ATOM 1942 N N . LEU A 1 241 ? 10.960 1.842 3.957 1.00 83.56 241 LEU A N 1
ATOM 1943 C CA . LEU A 1 241 ? 9.537 2.181 3.935 1.00 83.56 241 LEU A CA 1
ATOM 1944 C C . LEU A 1 241 ? 8.665 1.007 4.378 1.00 83.56 241 LEU A C 1
ATOM 1946 O O . LEU A 1 241 ? 7.746 1.201 5.166 1.00 83.56 241 LEU A O 1
ATOM 1950 N N . SER A 1 242 ? 8.980 -0.219 3.961 1.00 81.56 242 SER A N 1
ATOM 1951 C CA . SER A 1 242 ? 8.241 -1.404 4.399 1.00 81.56 242 SER A CA 1
ATOM 1952 C C . SER A 1 242 ? 8.277 -1.586 5.921 1.00 81.56 242 SER A C 1
ATOM 1954 O O . SER A 1 242 ? 7.250 -1.914 6.512 1.00 81.56 242 SER A O 1
ATOM 1956 N N . PHE A 1 243 ? 9.423 -1.341 6.571 1.00 82.06 243 PHE A N 1
ATOM 1957 C CA . PHE A 1 243 ? 9.522 -1.362 8.036 1.00 82.06 243 PHE A CA 1
ATOM 1958 C C . 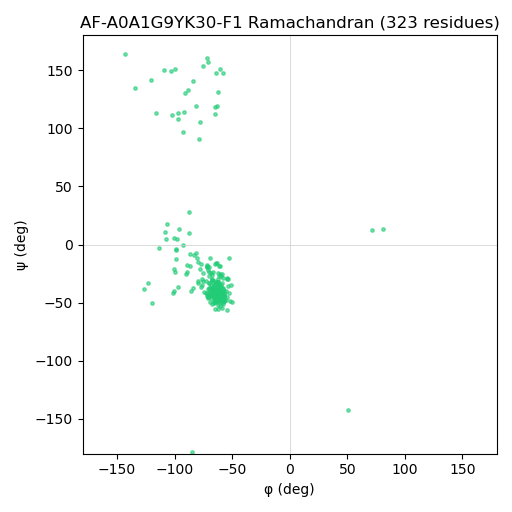PHE A 1 243 ? 8.768 -0.195 8.683 1.00 82.06 243 PHE A C 1
ATOM 1960 O O . PHE A 1 243 ? 8.018 -0.396 9.640 1.00 82.06 243 PHE A O 1
ATOM 1967 N N . LEU A 1 244 ? 8.921 1.015 8.142 1.00 87.75 244 LEU A N 1
ATOM 1968 C CA . LEU A 1 244 ? 8.259 2.219 8.647 1.00 87.75 244 LEU A CA 1
ATOM 1969 C C . LEU A 1 244 ? 6.738 2.181 8.456 1.00 87.75 244 LEU A C 1
ATOM 1971 O O . LEU A 1 244 ? 6.017 2.815 9.211 1.00 87.75 244 LEU A O 1
ATOM 1975 N N . PHE A 1 245 ? 6.213 1.402 7.510 1.00 86.06 245 PHE A N 1
ATOM 1976 C CA . PHE A 1 245 ? 4.770 1.254 7.318 1.00 86.06 245 PHE A CA 1
ATOM 1977 C C . PHE A 1 245 ? 4.116 0.222 8.256 1.00 86.06 245 PHE A C 1
ATOM 1979 O O . PHE A 1 245 ? 2.889 0.175 8.352 1.00 86.06 245 PHE A O 1
ATOM 1986 N N . ILE A 1 246 ? 4.887 -0.575 9.011 1.00 82.56 246 ILE A N 1
ATOM 1987 C CA . ILE A 1 246 ? 4.322 -1.534 9.983 1.00 82.56 246 ILE A CA 1
ATOM 1988 C C . ILE A 1 246 ? 3.510 -0.825 11.083 1.00 82.56 246 ILE A C 1
ATOM 1990 O O . ILE A 1 246 ? 2.376 -1.244 11.333 1.00 82.56 246 ILE A O 1
ATOM 1994 N N . PRO A 1 247 ? 4.020 0.231 11.754 1.00 84.94 247 PRO A N 1
ATOM 1995 C CA . PRO A 1 247 ? 3.299 0.876 12.847 1.00 84.94 247 PRO A CA 1
ATOM 1996 C C . PRO A 1 247 ? 1.989 1.524 12.390 1.00 84.94 247 PRO A C 1
ATOM 1998 O O . PRO A 1 247 ? 0.971 1.371 13.060 1.00 84.94 247 PRO A O 1
ATOM 2001 N N . ILE A 1 248 ? 1.976 2.193 11.230 1.00 87.19 248 ILE A N 1
ATOM 2002 C CA . ILE A 1 248 ? 0.746 2.787 10.677 1.00 87.19 248 ILE A CA 1
ATOM 2003 C C . ILE A 1 248 ? -0.278 1.709 10.305 1.00 87.19 248 ILE A C 1
ATOM 2005 O O . ILE A 1 248 ? -1.456 1.835 10.643 1.00 87.19 248 ILE A O 1
ATOM 2009 N N . ALA A 1 249 ? 0.171 0.604 9.708 1.00 84.00 249 ALA A N 1
ATOM 2010 C CA . ALA A 1 249 ? -0.684 -0.534 9.399 1.00 84.00 249 ALA A CA 1
ATOM 2011 C C . ALA A 1 249 ? -1.289 -1.156 10.678 1.00 84.00 249 ALA A C 1
ATOM 2013 O O . ALA A 1 249 ? -2.472 -1.497 10.712 1.00 84.00 249 ALA A O 1
ATOM 2014 N N . TYR A 1 250 ? -0.514 -1.234 11.765 1.00 82.81 250 TYR A N 1
ATOM 2015 C CA . TYR A 1 250 ? -0.994 -1.676 13.077 1.00 82.81 250 TYR A CA 1
ATOM 2016 C C . TYR A 1 250 ? -2.016 -0.713 13.703 1.00 82.81 250 TYR A C 1
ATOM 2018 O O . TYR A 1 250 ? -3.033 -1.152 14.256 1.00 82.81 250 TYR A O 1
ATOM 2026 N N . CYS A 1 251 ? -1.798 0.598 13.573 1.00 84.94 251 CYS A N 1
ATOM 2027 C CA . CYS A 1 251 ? -2.766 1.609 13.994 1.00 84.94 251 CYS A CA 1
ATOM 2028 C C . CYS A 1 251 ? -4.099 1.456 13.251 1.00 84.94 251 CYS A C 1
ATOM 2030 O O . CYS A 1 251 ? -5.149 1.467 13.893 1.00 84.94 251 CYS A O 1
ATOM 2032 N N . PHE A 1 252 ? -4.080 1.242 11.931 1.00 84.94 252 PHE A N 1
ATOM 2033 C CA . PHE A 1 252 ? -5.307 1.018 11.161 1.00 84.94 252 PHE A CA 1
ATOM 2034 C C . PHE A 1 252 ? -6.024 -0.278 11.522 1.00 84.94 252 PHE A C 1
ATOM 2036 O O . PHE A 1 252 ? -7.249 -0.271 11.635 1.00 84.94 252 PHE A O 1
ATOM 2043 N N . ALA A 1 253 ? -5.290 -1.363 11.772 1.00 83.31 253 ALA A N 1
ATOM 2044 C CA . ALA A 1 253 ? -5.876 -2.617 12.244 1.00 83.31 253 ALA A CA 1
ATOM 2045 C C . ALA A 1 253 ? -6.655 -2.414 13.549 1.00 83.31 253 ALA A C 1
ATOM 2047 O O . ALA A 1 253 ? -7.815 -2.802 13.678 1.00 83.31 253 ALA A O 1
ATOM 2048 N N . THR A 1 254 ? -6.017 -1.741 14.508 1.00 82.06 254 THR A N 1
ATOM 2049 C CA . THR A 1 254 ? -6.606 -1.458 15.819 1.00 82.06 254 THR A CA 1
ATOM 2050 C C . THR A 1 254 ? -7.804 -0.515 15.694 1.00 82.06 254 THR A C 1
ATOM 2052 O O . THR A 1 254 ? -8.849 -0.756 16.296 1.00 82.06 254 THR A O 1
ATOM 2055 N N . PHE A 1 255 ? -7.686 0.539 14.883 1.00 85.69 255 PHE A N 1
ATOM 2056 C CA . PHE A 1 255 ? -8.772 1.486 14.630 1.00 85.69 255 PHE A CA 1
ATOM 2057 C C . PHE A 1 255 ? -9.987 0.817 13.973 1.00 85.69 255 PHE A C 1
ATOM 2059 O O . PHE A 1 255 ? -11.120 1.055 14.393 1.00 85.69 255 PHE A O 1
ATOM 2066 N N . SER A 1 256 ? -9.760 -0.054 12.987 1.00 83.75 256 SER A N 1
ATOM 2067 C CA . SER A 1 256 ? -10.822 -0.819 12.329 1.00 83.75 256 SER A CA 1
ATOM 2068 C C . SER A 1 256 ? -11.586 -1.696 13.324 1.00 83.75 256 SER A C 1
ATOM 2070 O O . SER A 1 256 ? -12.818 -1.682 13.343 1.00 83.75 256 SER A O 1
ATOM 2072 N N . GLU A 1 257 ? -10.882 -2.395 14.219 1.00 83.69 257 GLU A N 1
ATOM 2073 C CA . GLU A 1 257 ? -11.531 -3.205 15.256 1.00 83.69 257 GLU A CA 1
ATOM 2074 C C . GLU A 1 257 ? -12.382 -2.364 16.212 1.00 83.69 257 GLU A C 1
ATOM 2076 O O . GLU A 1 257 ? -13.510 -2.750 16.524 1.00 83.69 257 GLU A O 1
ATOM 2081 N N . TYR A 1 258 ? -11.901 -1.186 16.623 1.00 84.44 258 TYR A N 1
ATOM 2082 C CA . TYR A 1 258 ? -12.710 -0.249 17.406 1.00 84.44 258 TYR A CA 1
ATOM 2083 C C . TYR A 1 258 ? -13.966 0.184 16.653 1.00 84.44 258 TYR A C 1
ATOM 2085 O O . TYR A 1 258 ? -15.056 0.182 17.224 1.00 84.44 258 TYR A O 1
ATOM 2093 N N . GLN A 1 259 ? -13.841 0.534 15.371 1.00 84.19 259 GLN A N 1
ATOM 2094 C CA . GLN A 1 259 ? -14.982 0.942 14.558 1.00 84.19 259 GLN A CA 1
ATOM 2095 C C . GLN A 1 259 ? -16.023 -0.182 14.465 1.00 84.19 259 GLN A C 1
ATOM 2097 O O . GLN A 1 259 ? -17.209 0.063 14.687 1.00 84.19 259 GLN A O 1
ATOM 2102 N N . GLN A 1 260 ? -15.593 -1.418 14.201 1.00 83.75 260 GLN A N 1
ATOM 2103 C CA . GLN A 1 260 ? -16.484 -2.579 14.142 1.00 83.75 260 GLN A CA 1
ATOM 2104 C C . GLN A 1 260 ? -17.144 -2.875 15.497 1.00 83.75 260 GLN A C 1
ATOM 2106 O O . GLN A 1 260 ? -18.343 -3.162 15.553 1.00 83.75 260 GLN A O 1
ATOM 2111 N N . LEU A 1 261 ? -16.393 -2.770 16.596 1.00 84.75 261 LEU A N 1
ATOM 2112 C CA . LEU A 1 261 ? -16.907 -2.929 17.956 1.00 84.75 261 LEU A CA 1
ATOM 2113 C C . LEU A 1 261 ? -17.946 -1.849 18.289 1.00 84.75 261 LEU A C 1
ATOM 2115 O O . LEU A 1 261 ? -19.029 -2.184 18.763 1.00 84.75 261 LEU A O 1
ATOM 2119 N N . PHE A 1 262 ? -17.688 -0.577 17.974 1.00 86.31 262 PHE A N 1
ATOM 2120 C CA . PHE A 1 262 ? -18.623 0.521 18.248 1.00 86.31 262 PHE A CA 1
ATOM 2121 C C . PHE A 1 262 ? -19.873 0.487 17.373 1.00 86.31 262 PHE A C 1
ATOM 2123 O O . PHE A 1 262 ? -20.949 0.865 17.842 1.00 86.31 262 PHE A O 1
ATOM 2130 N N . ILE A 1 263 ? -19.762 0.031 16.122 1.00 84.81 263 ILE A N 1
ATOM 2131 C CA . ILE A 1 263 ? -20.928 -0.243 15.276 1.00 84.81 263 ILE A CA 1
ATOM 2132 C C . ILE A 1 263 ? -21.764 -1.354 15.919 1.00 84.81 263 ILE A C 1
ATOM 2134 O O . ILE A 1 263 ? -22.963 -1.175 16.116 1.00 84.81 263 ILE A O 1
ATOM 2138 N N . SER A 1 264 ? -21.132 -2.452 16.338 1.00 82.69 264 SER A N 1
ATOM 2139 C CA . SER A 1 264 ? -21.829 -3.582 16.966 1.00 82.69 264 SER A CA 1
ATOM 2140 C C . SER A 1 264 ? -22.502 -3.198 18.291 1.00 82.69 264 SER A C 1
ATOM 2142 O O . SER A 1 264 ? -23.636 -3.595 18.549 1.00 82.69 264 SER A O 1
ATOM 2144 N N . MET A 1 265 ? -21.841 -2.378 19.112 1.00 82.62 265 MET A N 1
ATOM 2145 C CA . MET A 1 265 ? -22.415 -1.819 20.340 1.00 82.62 265 MET A CA 1
ATOM 2146 C C . MET A 1 265 ? -23.564 -0.860 20.070 1.00 82.62 265 MET A C 1
ATOM 2148 O O . MET A 1 265 ? -24.529 -0.844 20.825 1.00 82.62 265 MET A O 1
ATOM 2152 N N . SER A 1 266 ? -23.511 -0.089 18.980 1.00 81.69 266 SER A N 1
ATOM 2153 C CA . SER A 1 266 ? -24.549 0.902 18.687 1.00 81.69 266 SER A CA 1
ATOM 2154 C C . SER A 1 266 ? -25.950 0.298 18.549 1.00 81.69 266 SER A C 1
ATOM 2156 O O . SER A 1 266 ? -26.918 1.007 18.832 1.00 81.69 266 SER A O 1
ATOM 2158 N N . PHE A 1 267 ? -26.037 -0.992 18.193 1.00 78.38 267 PHE A N 1
ATOM 2159 C CA . PHE A 1 267 ? -27.270 -1.782 18.141 1.00 78.38 267 PHE A CA 1
ATOM 2160 C C . PHE A 1 267 ? -27.764 -2.263 19.515 1.00 78.38 267 PHE A C 1
ATOM 2162 O O . PHE A 1 267 ? -28.939 -2.586 19.649 1.00 78.38 267 PHE A O 1
ATOM 2169 N N . LYS A 1 268 ? -26.886 -2.327 20.522 1.00 76.06 268 LYS A N 1
ATOM 2170 C CA . LYS A 1 268 ? -27.162 -2.867 21.865 1.00 76.06 268 LYS A CA 1
ATOM 2171 C C . LYS A 1 268 ? -27.125 -1.818 22.979 1.00 76.06 268 LYS A C 1
ATOM 2173 O O . LYS A 1 268 ? -27.370 -2.167 24.123 1.00 76.06 268 LYS A O 1
ATOM 2178 N N . GLU A 1 269 ? -26.806 -0.565 22.667 1.00 75.75 269 GLU A N 1
ATOM 2179 C CA . GLU A 1 269 ?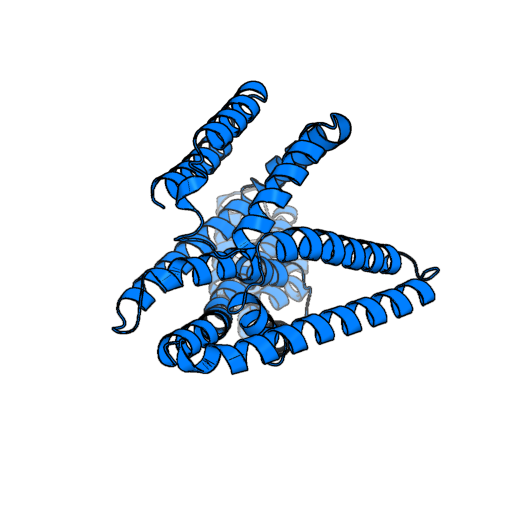 -26.672 0.534 23.633 1.00 75.75 269 GLU A CA 1
ATOM 2180 C C . GLU A 1 269 ? -27.925 1.434 23.696 1.00 75.75 269 GLU A C 1
ATOM 2182 O O . GLU A 1 269 ? -28.582 1.647 22.665 1.00 75.75 269 GLU A O 1
ATOM 2187 N N . PRO A 1 270 ? -28.202 2.055 24.861 1.00 70.75 270 PRO A N 1
ATOM 2188 C CA . PRO A 1 270 ? -29.296 3.017 25.034 1.00 70.75 270 PRO A CA 1
ATOM 2189 C C . PRO A 1 270 ? -29.163 4.194 24.063 1.00 70.75 270 PRO A C 1
ATOM 2191 O O . PRO A 1 270 ? -28.056 4.603 23.726 1.00 70.75 270 PRO A O 1
ATOM 2194 N N . LYS A 1 271 ? -30.279 4.773 23.597 1.00 70.94 271 LYS A N 1
ATOM 2195 C CA . LYS A 1 271 ? -30.279 5.820 22.547 1.00 70.94 271 LYS A CA 1
ATOM 2196 C C . LYS A 1 271 ? -29.550 7.116 22.949 1.00 70.94 271 LYS A C 1
ATOM 2198 O O . LYS A 1 271 ? -29.178 7.888 22.061 1.00 70.94 271 LYS A O 1
ATOM 2203 N N . ASP A 1 272 ? -29.288 7.326 24.238 1.00 78.25 272 ASP A N 1
ATOM 2204 C CA . ASP A 1 272 ? -28.636 8.525 24.765 1.00 78.25 272 ASP A CA 1
ATOM 2205 C C . ASP A 1 272 ? -27.186 8.695 24.305 1.00 78.25 272 ASP A C 1
ATOM 2207 O O . ASP A 1 272 ? -26.281 7.924 24.631 1.00 78.25 272 ASP A O 1
ATOM 2211 N N . LYS A 1 273 ? -26.931 9.796 23.588 1.00 78.50 273 LYS A N 1
ATOM 2212 C CA . LYS A 1 273 ? -25.617 10.106 22.999 1.00 78.50 273 LYS A CA 1
ATOM 2213 C C . LYS A 1 273 ? -24.506 10.282 24.043 1.00 78.50 273 LYS A C 1
ATOM 2215 O O . LYS A 1 273 ? -23.351 9.980 23.741 1.00 78.50 273 LYS A O 1
ATOM 2220 N N . ILE A 1 274 ? -24.831 10.785 25.236 1.00 79.75 274 ILE A N 1
ATOM 2221 C CA . ILE A 1 274 ? -23.856 11.046 26.310 1.00 79.75 274 ILE A CA 1
ATOM 2222 C C . ILE A 1 274 ? -23.357 9.723 26.903 1.00 79.75 274 ILE A C 1
ATOM 2224 O O . ILE A 1 274 ? -22.147 9.522 27.014 1.00 79.75 274 ILE A O 1
ATOM 2228 N N . ILE A 1 275 ? -24.276 8.797 27.193 1.00 78.25 275 ILE A N 1
ATOM 2229 C CA . ILE A 1 275 ? -23.965 7.471 27.745 1.00 78.25 275 ILE A CA 1
ATOM 2230 C C . ILE A 1 275 ? -23.127 6.671 26.743 1.00 78.25 275 ILE A C 1
ATOM 2232 O O . ILE A 1 275 ? -22.046 6.201 27.097 1.00 78.25 275 ILE A O 1
ATOM 2236 N N . LYS A 1 276 ? -23.523 6.652 25.458 1.00 80.81 276 LYS A N 1
ATOM 2237 C CA . LYS A 1 276 ? -22.733 6.009 24.389 1.00 80.81 276 LYS A CA 1
ATOM 2238 C C . LYS A 1 276 ? -21.300 6.533 24.321 1.00 80.81 276 LYS A C 1
ATOM 2240 O O . LYS A 1 276 ? -20.355 5.763 24.192 1.00 80.81 276 LYS A O 1
ATOM 2245 N N . ARG A 1 277 ? -21.100 7.855 24.391 1.00 81.88 277 ARG A N 1
ATOM 2246 C CA . ARG A 1 277 ? -19.747 8.440 24.363 1.00 81.88 277 ARG A CA 1
ATOM 2247 C C . ARG A 1 277 ? -18.923 8.024 25.580 1.00 81.88 277 ARG A C 1
ATOM 2249 O O . ARG A 1 277 ? -17.739 7.745 25.416 1.00 81.88 277 ARG A O 1
ATOM 2256 N N . LYS A 1 278 ? -19.536 7.963 26.764 1.00 84.38 278 LYS A N 1
ATOM 2257 C CA . LYS A 1 278 ? -18.866 7.557 28.005 1.00 84.38 278 LYS A CA 1
ATOM 2258 C C . LYS A 1 278 ? -18.415 6.095 27.946 1.00 84.38 278 LYS A C 1
ATOM 2260 O O . LYS A 1 278 ? -17.236 5.832 28.152 1.00 84.38 278 LYS A O 1
ATOM 2265 N N . HIS A 1 279 ? -19.305 5.175 27.562 1.00 83.56 279 HIS A N 1
ATOM 2266 C CA . HIS A 1 279 ? -18.983 3.747 27.403 1.00 83.56 279 HIS A CA 1
ATOM 2267 C C . HIS A 1 279 ? -17.831 3.524 26.418 1.00 83.56 279 HIS A C 1
ATOM 2269 O O . HIS A 1 279 ? -16.869 2.818 26.722 1.00 83.56 279 HIS A O 1
ATOM 2275 N N . ARG A 1 280 ? -17.859 4.210 25.268 1.00 85.56 280 ARG A N 1
ATOM 2276 C CA . ARG A 1 280 ? -16.780 4.146 24.268 1.00 85.56 280 ARG A CA 1
ATOM 2277 C C . ARG A 1 280 ? -15.441 4.641 24.806 1.00 85.56 280 ARG A C 1
ATOM 2279 O O . ARG A 1 280 ? -14.418 4.014 24.542 1.00 85.56 280 ARG A O 1
ATOM 2286 N N . TRP A 1 281 ? -15.436 5.740 25.558 1.00 84.56 281 TRP A N 1
ATOM 2287 C CA . TRP A 1 281 ? -14.218 6.267 26.176 1.00 84.56 281 TRP A CA 1
ATOM 2288 C C . TRP A 1 281 ? -13.611 5.303 27.194 1.00 84.56 281 TRP A C 1
ATOM 2290 O O . TRP A 1 281 ? -12.395 5.124 27.195 1.00 84.56 281 TRP A O 1
ATOM 2300 N N . GLU A 1 282 ? -14.431 4.648 28.013 1.00 84.25 282 GLU A N 1
ATOM 2301 C CA . GLU A 1 282 ? -13.945 3.664 28.987 1.00 84.25 282 GLU A CA 1
ATOM 2302 C C . GLU A 1 282 ? -13.334 2.430 28.308 1.00 84.25 282 GLU A C 1
ATOM 2304 O O . GLU A 1 282 ? -12.263 1.966 28.705 1.00 84.25 282 GLU A O 1
ATOM 2309 N N . ILE A 1 283 ? -13.916 1.966 27.197 1.00 85.25 283 ILE A N 1
ATOM 2310 C CA . ILE A 1 283 ? -13.321 0.882 26.399 1.00 85.25 283 ILE A CA 1
ATOM 2311 C C . ILE A 1 283 ? -11.980 1.317 25.799 1.00 85.25 283 ILE A C 1
ATOM 2313 O O . ILE A 1 283 ? -11.017 0.552 25.854 1.00 85.25 283 ILE A O 1
ATOM 2317 N N . ILE A 1 284 ? -11.884 2.539 25.258 1.00 87.56 284 ILE A N 1
ATOM 2318 C CA . ILE A 1 284 ? -10.628 3.074 24.701 1.00 87.56 284 ILE A CA 1
ATOM 2319 C C . ILE A 1 284 ? -9.552 3.165 25.787 1.00 87.56 284 ILE A C 1
ATOM 2321 O O . ILE A 1 284 ? -8.408 2.780 25.547 1.00 87.56 284 ILE A O 1
ATOM 2325 N N . LYS A 1 285 ? -9.899 3.619 26.996 1.00 86.56 285 LYS A N 1
ATOM 2326 C CA . LYS A 1 285 ? -8.962 3.667 28.130 1.00 86.56 285 LYS A CA 1
ATOM 2327 C C . LYS A 1 285 ? -8.493 2.272 28.547 1.00 86.56 285 LYS A C 1
ATOM 2329 O O . LYS A 1 285 ? -7.303 2.086 28.801 1.00 86.56 285 LYS A O 1
ATOM 2334 N N . ALA A 1 286 ? -9.401 1.295 28.586 1.00 83.44 286 ALA A N 1
ATOM 2335 C CA . ALA A 1 286 ? -9.094 -0.075 28.988 1.00 83.44 286 ALA A CA 1
ATOM 2336 C C . ALA A 1 286 ? -8.249 -0.828 27.943 1.00 83.44 286 ALA A C 1
ATOM 2338 O O . ALA A 1 286 ? -7.288 -1.521 28.287 1.00 83.44 286 ALA A O 1
ATOM 2339 N N . CYS A 1 287 ? -8.587 -0.685 26.660 1.00 81.69 287 CYS A N 1
ATOM 2340 C CA . CYS A 1 287 ? -7.955 -1.426 25.568 1.00 81.69 287 CYS A CA 1
ATOM 2341 C C . CYS A 1 287 ? -6.732 -0.704 24.964 1.00 81.69 287 CYS A C 1
ATOM 2343 O O . CYS A 1 287 ? -5.829 -1.369 24.448 1.00 81.69 287 CYS A O 1
ATOM 2345 N N . LYS A 1 288 ? -6.651 0.632 25.065 1.00 87.38 288 LYS A N 1
ATOM 2346 C CA . LYS A 1 288 ? -5.578 1.486 24.510 1.00 87.38 288 LYS A CA 1
ATOM 2347 C C . LYS A 1 288 ? -5.317 1.185 23.021 1.00 87.38 288 LYS A C 1
ATOM 2349 O O . LYS A 1 288 ? -6.246 0.915 22.267 1.00 87.38 288 LYS A O 1
ATOM 2354 N N . LEU A 1 289 ? -4.059 1.213 22.578 1.00 80.81 289 LEU A N 1
ATOM 2355 C CA . LEU A 1 289 ? -3.634 0.845 21.219 1.00 80.81 289 LEU A CA 1
ATOM 2356 C C . LEU A 1 289 ? -3.338 -0.663 21.077 1.00 80.81 289 LEU A C 1
ATOM 2358 O O . LEU A 1 289 ? -2.489 -1.067 20.286 1.00 80.81 289 LEU A O 1
ATOM 2362 N N . SER A 1 290 ? -3.982 -1.527 21.867 1.00 81.38 290 SER A N 1
ATOM 2363 C CA . SER A 1 290 ? -3.744 -2.971 21.785 1.00 81.38 290 SER A CA 1
ATOM 2364 C C . SER A 1 290 ? -4.791 -3.658 20.915 1.00 81.38 290 SER A C 1
ATOM 2366 O O . SER A 1 290 ? -5.920 -3.866 21.357 1.00 81.38 290 SER A O 1
ATOM 2368 N N . TYR A 1 291 ? -4.390 -4.090 19.716 1.00 78.81 291 TYR A N 1
ATOM 2369 C CA . TYR A 1 291 ? -5.227 -4.893 18.820 1.00 78.81 291 TYR A CA 1
ATOM 2370 C C . TYR A 1 291 ? -5.832 -6.099 19.557 1.00 78.81 291 TYR A C 1
ATOM 2372 O O . TYR A 1 291 ? -7.047 -6.274 19.588 1.00 78.81 291 TYR A O 1
ATOM 2380 N N . ARG A 1 292 ? -4.995 -6.862 20.278 1.00 78.88 292 ARG A N 1
ATOM 2381 C CA . ARG A 1 292 ? -5.418 -8.051 21.040 1.00 78.88 292 ARG A CA 1
ATOM 2382 C C . ARG A 1 292 ? -6.508 -7.741 22.068 1.00 78.88 292 ARG A C 1
ATOM 2384 O O . ARG A 1 292 ? -7.448 -8.522 22.197 1.00 78.88 292 ARG A O 1
ATOM 2391 N N . LYS A 1 293 ? -6.400 -6.612 22.780 1.00 81.69 293 LYS A N 1
ATOM 2392 C CA . LYS A 1 293 ? -7.388 -6.201 23.790 1.00 81.69 293 LYS A CA 1
ATOM 2393 C C . LYS A 1 293 ? -8.743 -5.905 23.171 1.00 81.69 293 LYS A C 1
ATOM 2395 O O . LYS A 1 293 ? -9.748 -6.429 23.648 1.00 81.69 293 LYS A O 1
ATOM 2400 N N . VAL A 1 294 ? -8.756 -5.141 22.082 1.00 83.88 294 VAL A N 1
ATOM 2401 C CA . VAL A 1 294 ? -9.991 -4.770 21.379 1.00 83.88 294 VAL A CA 1
ATOM 2402 C C . VAL A 1 294 ? -10.675 -6.009 20.801 1.00 83.88 294 VAL A C 1
ATOM 2404 O O . VAL A 1 294 ? -11.870 -6.210 21.024 1.00 83.88 294 VAL A O 1
ATOM 2407 N N . THR A 1 295 ? -9.921 -6.890 20.137 1.00 82.12 295 THR A N 1
ATOM 2408 C CA . THR A 1 295 ? -10.462 -8.134 19.570 1.00 82.12 295 THR A CA 1
ATOM 2409 C C . THR A 1 295 ? -11.010 -9.061 20.659 1.00 82.12 295 THR A C 1
ATOM 2411 O O . THR A 1 295 ? -12.093 -9.624 20.503 1.00 82.12 295 THR A O 1
ATOM 2414 N N . HIS A 1 296 ? -10.305 -9.203 21.786 1.00 83.12 296 HIS A N 1
ATOM 2415 C CA . HIS A 1 296 ? -10.763 -10.028 22.906 1.00 83.12 296 HIS A CA 1
ATOM 2416 C C . HIS A 1 296 ? -12.048 -9.477 23.535 1.00 83.12 296 HIS A C 1
ATOM 2418 O O . HIS A 1 296 ? -13.004 -10.227 23.748 1.00 83.12 296 HIS A O 1
ATOM 2424 N N . PHE A 1 297 ? -12.111 -8.160 23.765 1.00 84.88 297 PHE A N 1
ATOM 2425 C CA . PHE A 1 297 ? -13.311 -7.500 24.273 1.00 84.88 297 PHE A CA 1
ATOM 2426 C C . PHE A 1 297 ? -14.505 -7.731 23.337 1.00 84.88 297 PHE A C 1
ATOM 2428 O O . PHE A 1 297 ? -15.574 -8.163 23.774 1.00 84.88 297 PHE A O 1
ATOM 2435 N N . LYS A 1 298 ? -14.310 -7.503 22.032 1.00 83.12 298 LYS A N 1
ATOM 2436 C CA . LYS A 1 298 ? -15.334 -7.702 20.999 1.00 83.12 298 LYS A CA 1
ATOM 2437 C C . LYS A 1 298 ? -15.868 -9.135 20.984 1.00 83.12 298 LYS A C 1
ATOM 2439 O O . LYS A 1 298 ? -17.075 -9.326 20.898 1.00 83.12 298 LYS A O 1
ATOM 2444 N N . LYS A 1 299 ? -14.990 -10.139 21.080 1.00 83.19 299 LYS A N 1
ATOM 2445 C CA . LYS A 1 299 ? -15.383 -11.556 21.039 1.00 83.19 299 LYS A CA 1
ATOM 2446 C C . LYS A 1 299 ? -16.098 -12.015 22.311 1.00 83.19 299 LYS A C 1
ATOM 2448 O O . LYS A 1 299 ? -17.094 -12.727 22.222 1.00 83.19 299 LYS A O 1
ATOM 2453 N N . ILE A 1 300 ? -15.592 -11.641 23.487 1.00 82.88 300 ILE A N 1
ATOM 2454 C CA . ILE A 1 300 ? -16.029 -12.243 24.758 1.00 82.88 300 ILE A CA 1
ATOM 2455 C C . ILE A 1 300 ? -17.026 -11.370 25.518 1.00 82.88 300 ILE A C 1
ATOM 2457 O O . ILE A 1 300 ? -17.988 -11.898 26.071 1.00 82.88 300 ILE A O 1
ATOM 2461 N N . TYR A 1 301 ? -16.826 -10.053 25.545 1.00 81.31 301 TYR A N 1
ATOM 2462 C CA . TYR A 1 301 ? -17.557 -9.143 26.433 1.00 81.31 301 TYR A CA 1
ATOM 2463 C C . TYR A 1 301 ? -18.702 -8.397 25.734 1.00 81.31 301 TYR A C 1
ATOM 2465 O O . TYR A 1 301 ? -19.664 -8.009 26.392 1.00 81.31 301 TYR A O 1
ATOM 2473 N N . LEU A 1 302 ? -18.683 -8.279 24.401 1.00 80.88 302 LEU A N 1
ATOM 2474 C CA . LEU A 1 302 ? -19.756 -7.634 23.624 1.00 80.88 302 LEU A CA 1
ATOM 2475 C C . LEU A 1 302 ? -21.135 -8.300 23.796 1.00 80.88 302 LEU A C 1
ATOM 2477 O O . LEU A 1 302 ? -22.171 -7.657 23.623 1.00 80.88 302 LEU A O 1
ATOM 2481 N N . LYS A 1 303 ? -21.174 -9.601 24.102 1.00 81.50 303 LYS A N 1
ATOM 2482 C CA . LYS A 1 303 ? -22.429 -10.330 24.356 1.00 81.50 303 LYS A CA 1
ATOM 2483 C C . LYS A 1 303 ? -23.089 -9.942 25.684 1.00 81.50 303 LYS A C 1
ATOM 2485 O O . LYS A 1 303 ? -24.293 -10.106 25.806 1.00 81.50 303 LYS A O 1
ATOM 2490 N N . ASN A 1 304 ? -22.316 -9.401 26.625 1.00 80.56 304 ASN A N 1
ATOM 2491 C CA . ASN A 1 304 ? -22.793 -9.029 27.954 1.00 80.56 304 ASN A CA 1
ATOM 2492 C C . ASN A 1 304 ? -23.391 -7.612 27.987 1.00 80.56 304 ASN A C 1
ATOM 2494 O O . ASN A 1 304 ? -23.952 -7.226 29.002 1.00 80.56 304 ASN A O 1
ATOM 2498 N N . ILE A 1 305 ? -23.266 -6.835 26.904 1.00 81.75 305 ILE A N 1
ATOM 2499 C CA . ILE A 1 305 ? -23.799 -5.470 26.798 1.00 81.75 305 ILE A CA 1
ATOM 2500 C C . ILE A 1 305 ? -25.244 -5.512 26.289 1.00 81.75 305 ILE A C 1
ATOM 2502 O O . ILE A 1 305 ? -25.529 -6.176 25.288 1.00 81.75 305 ILE A O 1
ATOM 2506 N N . TYR A 1 306 ? -26.132 -4.766 26.950 1.00 79.69 306 TYR A N 1
ATOM 2507 C CA . TYR A 1 306 ? -27.559 -4.665 26.632 1.00 79.69 306 TYR A CA 1
ATOM 2508 C C . TYR A 1 306 ? -28.102 -3.242 26.859 1.00 79.69 306 TYR A C 1
ATOM 2510 O O . TYR A 1 306 ? -27.483 -2.419 27.532 1.00 79.69 306 TYR A O 1
ATOM 2518 N N . VAL A 1 307 ? -29.281 -2.963 26.291 1.00 75.06 307 VAL A N 1
ATOM 2519 C CA . VAL A 1 307 ? -29.806 -1.599 26.060 1.00 75.06 307 VAL A CA 1
ATOM 2520 C C . VAL A 1 307 ? -30.022 -0.790 27.340 1.00 75.06 307 VAL A C 1
ATOM 2522 O O . VAL A 1 307 ? -29.834 0.420 27.320 1.00 75.06 307 VAL A O 1
ATOM 2525 N N . ASN A 1 308 ? -30.376 -1.437 28.449 1.00 75.00 308 ASN A N 1
ATOM 2526 C CA . ASN A 1 308 ? -30.695 -0.765 29.714 1.00 75.00 308 ASN A CA 1
ATOM 2527 C C . ASN A 1 308 ? -29.593 -0.919 30.777 1.00 75.00 308 ASN A C 1
ATOM 2529 O O . ASN A 1 308 ? -29.863 -0.731 31.958 1.00 75.00 308 ASN A O 1
ATOM 2533 N N . MET A 1 309 ? -28.371 -1.286 30.381 1.00 78.75 309 MET A N 1
ATOM 2534 C CA . MET A 1 309 ? -27.253 -1.446 31.315 1.00 78.75 309 MET A CA 1
ATOM 2535 C C . MET A 1 309 ? -26.913 -0.115 32.002 1.00 78.75 309 MET A C 1
ATOM 2537 O O . MET A 1 309 ? -26.744 0.914 31.338 1.00 78.75 309 MET A O 1
ATOM 2541 N N . SER A 1 310 ? -26.788 -0.138 33.331 1.00 80.25 310 SER A N 1
ATOM 2542 C CA . SER A 1 310 ? -26.407 1.044 34.111 1.00 80.25 310 SER A CA 1
ATOM 2543 C C . SER A 1 310 ? -24.924 1.399 33.915 1.00 80.25 310 SER A C 1
ATOM 2545 O O . SER A 1 310 ? -24.107 0.579 33.491 1.00 80.25 310 SER A O 1
ATOM 2547 N N . ASN A 1 311 ? -24.540 2.643 34.225 1.00 79.62 311 ASN A N 1
ATOM 2548 C CA . ASN A 1 311 ? -23.132 3.052 34.134 1.00 79.62 311 ASN A CA 1
ATOM 2549 C C . ASN A 1 311 ? -22.228 2.277 35.104 1.00 79.62 311 ASN A C 1
ATOM 2551 O O . ASN A 1 311 ? -21.073 2.020 34.769 1.00 79.62 311 ASN A O 1
ATOM 2555 N N . ASP A 1 312 ? -22.743 1.896 36.272 1.00 81.06 312 ASP A N 1
ATOM 2556 C CA . ASP A 1 312 ? -21.968 1.177 37.283 1.00 81.06 312 ASP A CA 1
ATOM 2557 C C . ASP A 1 312 ? -21.758 -0.287 36.881 1.00 81.06 312 ASP A C 1
ATOM 2559 O O . ASP A 1 312 ? -20.639 -0.790 36.970 1.00 81.06 312 ASP A O 1
ATOM 2563 N N . GLU A 1 313 ? -22.783 -0.940 36.320 1.00 82.62 313 GLU A N 1
ATOM 2564 C CA . GLU A 1 313 ? -22.659 -2.276 35.714 1.00 82.62 313 GLU A CA 1
ATOM 2565 C C . GLU A 1 313 ? -21.638 -2.287 34.572 1.00 82.62 313 GLU A C 1
ATOM 2567 O O . GLU A 1 313 ? -20.820 -3.204 34.461 1.00 82.62 313 GLU A O 1
ATOM 2572 N N . PHE A 1 314 ? -21.646 -1.245 33.734 1.00 84.00 314 PHE A N 1
ATOM 2573 C CA . PHE A 1 314 ? -20.680 -1.115 32.650 1.00 84.00 314 PHE A CA 1
ATOM 2574 C C . PHE A 1 314 ? -19.248 -0.942 33.178 1.00 84.00 314 PHE A C 1
ATOM 2576 O O . PHE A 1 314 ? -18.324 -1.591 32.686 1.00 84.00 314 PHE A O 1
ATOM 2583 N N . ASN A 1 315 ? -19.051 -0.118 34.210 1.00 84.25 315 ASN A N 1
ATOM 2584 C CA . ASN A 1 315 ? -17.741 0.058 34.838 1.00 84.25 315 ASN A CA 1
ATOM 2585 C C . ASN A 1 315 ? -17.237 -1.249 35.473 1.00 84.25 315 ASN A C 1
ATOM 2587 O O . ASN A 1 315 ? -16.082 -1.616 35.264 1.00 84.25 315 ASN A O 1
ATOM 2591 N N . GLN A 1 316 ? -18.105 -2.008 36.150 1.00 85.06 316 GLN A N 1
ATOM 2592 C CA . GLN A 1 316 ? -17.761 -3.330 36.687 1.00 85.06 316 GLN A CA 1
ATOM 2593 C C . GLN A 1 316 ? -17.373 -4.323 35.583 1.00 85.06 316 GLN A C 1
ATOM 2595 O O . GLN A 1 316 ? -16.438 -5.111 35.743 1.00 85.06 316 GLN A O 1
ATOM 2600 N N . LEU A 1 317 ? -18.055 -4.286 34.434 1.00 85.56 317 LEU A N 1
ATOM 2601 C CA . LEU A 1 317 ? -17.700 -5.097 33.268 1.00 85.56 317 LEU A CA 1
ATOM 2602 C C . LEU A 1 317 ? -16.293 -4.745 32.761 1.00 85.56 317 LEU A C 1
ATOM 2604 O O . LEU A 1 317 ? -15.500 -5.653 32.491 1.00 85.56 317 LEU A O 1
ATOM 2608 N N . ILE A 1 318 ? -15.961 -3.453 32.678 1.00 85.81 318 ILE A N 1
ATOM 2609 C CA . ILE A 1 318 ? -14.629 -2.978 32.280 1.00 85.81 318 ILE A CA 1
ATOM 2610 C C . ILE A 1 318 ? -13.557 -3.394 33.296 1.00 85.81 318 ILE A C 1
ATOM 2612 O O . ILE A 1 318 ? -12.507 -3.888 32.887 1.00 85.81 318 ILE A O 1
ATOM 2616 N N . GLU A 1 319 ? -13.812 -3.277 34.600 1.00 84.88 319 GLU A N 1
ATOM 2617 C CA . GLU A 1 319 ? -12.886 -3.747 35.641 1.00 84.88 319 GLU A CA 1
ATOM 2618 C C . GLU A 1 319 ? -12.645 -5.258 35.557 1.00 84.88 319 GLU A C 1
ATOM 2620 O O . GLU A 1 319 ? -11.505 -5.719 35.619 1.00 84.88 319 GLU A O 1
ATOM 2625 N N . ASN A 1 320 ? -13.703 -6.046 35.352 1.00 84.75 320 ASN A N 1
ATOM 2626 C CA . ASN A 1 320 ? -13.603 -7.495 35.178 1.00 84.75 320 ASN A CA 1
ATOM 2627 C C . ASN A 1 320 ? -12.822 -7.884 33.918 1.00 84.75 320 ASN A C 1
ATOM 2629 O O . ASN A 1 320 ? -12.162 -8.924 33.895 1.00 84.75 320 ASN A O 1
ATOM 2633 N N . PHE A 1 321 ? -12.907 -7.076 32.862 1.00 86.00 321 PHE A N 1
ATOM 2634 C CA . PHE A 1 321 ? -12.072 -7.228 31.676 1.00 86.00 321 PHE A CA 1
ATOM 2635 C C . PHE A 1 321 ? -10.604 -6.895 31.977 1.00 86.00 321 PHE A C 1
ATOM 2637 O O . PHE A 1 321 ? -9.727 -7.673 31.615 1.00 86.00 321 PHE A O 1
ATOM 2644 N N . GLN A 1 322 ? -10.329 -5.792 32.680 1.00 83.69 322 GLN A N 1
ATOM 2645 C CA . GLN A 1 322 ? -8.964 -5.387 33.035 1.00 83.69 322 GLN A CA 1
ATOM 2646 C C . GLN A 1 322 ? -8.273 -6.379 33.980 1.00 83.69 322 GLN A C 1
ATOM 2648 O O . GLN A 1 322 ? -7.084 -6.621 33.818 1.00 83.69 322 GLN A O 1
ATOM 2653 N N . LYS A 1 323 ? -9.002 -6.990 34.924 1.00 81.81 323 LYS A N 1
ATOM 2654 C CA . LYS A 1 323 ? -8.460 -7.996 35.859 1.00 81.81 323 LYS A CA 1
ATOM 2655 C C . LYS A 1 323 ? -8.066 -9.320 35.194 1.00 81.81 323 LYS A C 1
ATOM 2657 O O . LYS A 1 323 ? -7.268 -10.058 35.758 1.00 81.81 323 LYS A O 1
ATOM 2662 N N . LYS A 1 324 ? -8.653 -9.656 34.041 1.00 77.38 324 LYS A N 1
ATOM 2663 C CA . LYS A 1 324 ? -8.430 -10.933 33.332 1.00 77.38 324 LYS A CA 1
ATOM 2664 C C . LYS A 1 324 ? -7.401 -10.840 32.192 1.00 77.38 324 LYS A C 1
ATOM 2666 O O . LYS A 1 324 ? -7.234 -11.819 31.467 1.00 77.38 324 LYS A O 1
ATOM 2671 N N . MET A 1 325 ? -6.759 -9.683 32.012 1.00 68.81 325 MET A N 1
ATOM 2672 C CA . MET A 1 325 ? -5.874 -9.333 30.887 1.00 68.81 325 MET A CA 1
ATOM 2673 C C . MET A 1 325 ? -4.438 -9.102 31.333 1.00 68.81 325 MET A C 1
ATOM 2675 O O . MET A 1 325 ? -3.533 -9.569 30.610 1.00 68.81 325 MET A O 1
#

Foldseek 3Di:
DVVVVVLVVVVVVVVLVPPDDPVRVVVSVVVVVVPPPPVPAVVQDFLLVVLVVVVVVVVVCVQCVDPVSVVVVVVVVVVCSDPVNVVLVVVLVVLLVVVLVVVVVDPLDDPSCVVLSVCCCVPPLSCLLVVLLPDPDDPCSLVVVCVVCPDPVLVLVLLDVVDDDHSVCSNVVVVVLVVLVVQLVVLVPDPVSVVVNVVSVVVNVVVSVVVSVVSVVVCVVCVVPDDPSVSVVSSCSSVVVSVSSSVSSLQSSQVSLLVVLLVLVVVFEAPDPVLSVVLSVLLCVLCPSPSVLSVCCSPPVSVVGHHPDDPVNSVVSSVVSNVVD

Radius of gyration: 24.66 Å; Cα contacts (8 Å, |Δi|>4): 171; chains: 1; bounding box: 61×49×65 Å

Secondary structure (DSSP, 8-state):
-HHHHHHHHHHHHHHHTT---HHHHHHHHHHHHHT--GGGSTTTS-HHHHHHHHHHHHHHHHHHHSHHHHHHHHHHHHHHTSHHHHHHHHHHHHHHHHHHHHHHTSTT--TTHHHHHHHHIIIIIHHHHHHHHH--S-TTHHHHHHHHHHSSHHHHHHHHHH----HHHHHHHHHHHHHHHHHHHHHTS-GGGHHHHHHHHHHHHHHHHHHHHHHHHHHHHTGGGS-HHHHHHHHHHHHHHHHHHHHHHHHHHHHHHHHHHHHHHHTTS-S-HHHHHHHHHHHHHHHTT-HHHHHHIIIIIGGG--TT--HHHHHHHHHHHHHT-

Solvent-accessible surface area (backbone atoms only — not comparable to full-atom values): 18311 Å² total; per-residue (Å²): 109,72,66,59,55,48,48,53,51,49,54,52,52,52,58,72,69,72,76,76,50,74,70,55,55,55,49,51,53,53,51,50,60,75,66,57,65,74,87,63,44,74,88,77,45,53,37,47,57,52,31,51,50,52,50,51,51,53,50,50,51,56,44,60,71,33,71,81,50,33,58,54,50,51,51,52,52,55,57,57,64,30,70,85,46,42,52,59,51,52,52,51,52,53,51,51,50,52,51,50,54,60,49,60,72,42,94,86,59,54,81,75,52,54,54,59,53,50,52,43,41,63,72,44,48,47,54,56,36,53,52,46,65,73,56,83,86,57,96,52,51,72,62,48,52,50,63,66,52,62,76,57,54,48,59,52,50,42,51,52,70,75,49,66,61,55,49,71,55,32,53,55,48,51,58,53,52,52,50,52,51,51,53,31,55,58,27,66,76,42,79,90,30,47,69,57,24,54,51,39,51,51,50,52,48,52,52,51,52,51,52,52,52,53,41,51,52,52,47,65,75,47,51,89,78,57,61,68,64,60,56,51,50,64,56,43,48,64,56,53,49,56,61,64,46,48,62,58,23,51,51,46,34,34,50,49,50,50,51,54,42,53,55,61,42,62,80,32,46,50,90,51,67,67,59,51,52,51,56,53,50,53,49,46,69,74,31,60,95,38,48,68,45,46,54,50,42,51,71,67,51,53,78,78,56,47,52,84,66,50,72,65,62,51,49,52,53,51,51,57,51,61,76,76,108

Mean predicted aligned error: 12.62 Å

Sequence (325 aa):
MKRIFSFILVFIAGFILGEMDIKSITSIVIKGISQLDFASFPDIFSSREIAIGIWIIIFTIFILSKPKIRDSVFNVVRTATSKQIIIPLVIIIIYSTILIVIASLFSFWELNYLKDVTFWVIFVGVPVSFGVITINENNHYFTNILKRNFKFIVIVEFLLSTITFSILTELILLPLLTFLILLETVATTKDEYYKVKKLLS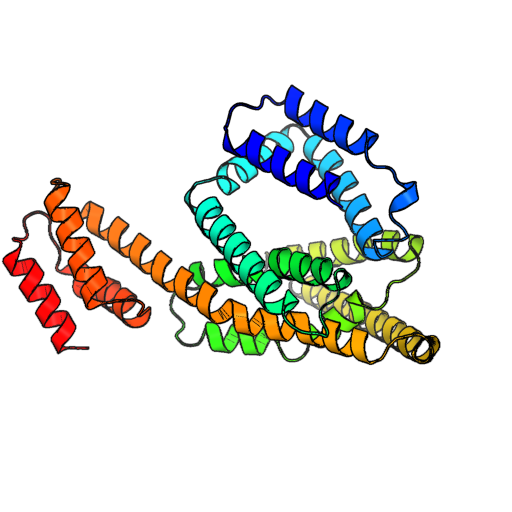FITAFVGFGILGLTLKKAIENYVTFNSLDLLIKFTIPIALSFLFIPIAYCFATFSEYQQLFISMSFKEPKDKIIKRKHRWEIIKACKLSYRKVTHFKKIYLKNIYVNMSNDEFNQLIENFQKKM

pLDDT: mean 73.95, std 14.52, range [28.09, 89.44]